Protein AF-W4LC71-F1 (afdb_monomer_lite)

pLDDT: mean 85.13, std 19.79, range [36.03, 98.69]

Foldseek 3Di:
DDDPDPPPPPPPPPPPDPPDPPPPPCVLLVVLLVLLLVLQVLLLQLLLLLQVFCPVVVVLSVVLQVLSVQLLVLSVVLLVVLLVCLVVLHACVRDPPNLVSLLSNLVSSLVSLVSSQPPRQHDPPPSNVSSPDDDHSVRSSVSNNSSSRSLSVVSVPDDPVVVVVSSVSSNVSRHDRSVVRHHDD

Secondary structure (DSSP, 8-state):
----SSSSSSSSSSSSSSS-------HHHHHHHHHHHHHHHHHHHHHHHHHHHSTT-HHHHHHHHHHHHHHHHHHHHHHHHHHHHHHHT--TTT-HHHHHHHHHHHHHHHHHHHHIIIIIITT-TTTGGGTTT---HHHHHHHHHHHHHHHHHHHHHS-HHHHHHHHHHHHTTSPPPGGGSPPP-

Organism: Entotheonella factor (NCBI:txid1429438)

Sequence (185 aa):
MSLTRYLLLFVAMITAGQVLAADRDDRPFSKAIRVLARERSQAESYVSLIHTVAKAEVSKYARGILLYADAKAEFDGLIEQMKADLTRGKSPDTSSDFQKQLQQAVDRRTAFTTYVSEQIVGDEEGRKGAVTGAATAVTLLTLLGKASLTIWKEFRQVSDTRKKAILTQLDVLKWRAFHEIPGAR

Structure (mmCIF, N/CA/C/O backbone):
data_AF-W4LC71-F1
#
_entry.id   AF-W4LC71-F1
#
loop_
_atom_site.group_PDB
_atom_site.id
_atom_site.type_symbol
_atom_site.label_atom_id
_atom_site.label_alt_id
_atom_site.label_comp_id
_atom_site.label_asym_id
_atom_site.label_entity_id
_atom_site.label_seq_id
_atom_site.pdbx_PDB_ins_code
_atom_site.Cartn_x
_atom_site.Cartn_y
_atom_site.Cartn_z
_atom_site.occupancy
_atom_site.B_iso_or_equiv
_atom_site.auth_seq_id
_atom_site.auth_comp_id
_atom_site.auth_asym_id
_atom_site.auth_atom_id
_atom_site.pdbx_PDB_model_num
ATOM 1 N N . MET A 1 1 ? -71.411 -12.028 17.461 1.00 50.97 1 MET A N 1
ATOM 2 C CA . MET A 1 1 ? -70.800 -11.211 16.387 1.00 50.97 1 MET A CA 1
ATOM 3 C C . MET A 1 1 ? -70.982 -9.744 16.731 1.00 50.97 1 MET A C 1
ATOM 5 O O . MET A 1 1 ? -72.121 -9.348 16.910 1.00 50.97 1 MET A O 1
ATOM 9 N N . SER A 1 2 ? -69.878 -9.007 16.898 1.00 42.22 2 S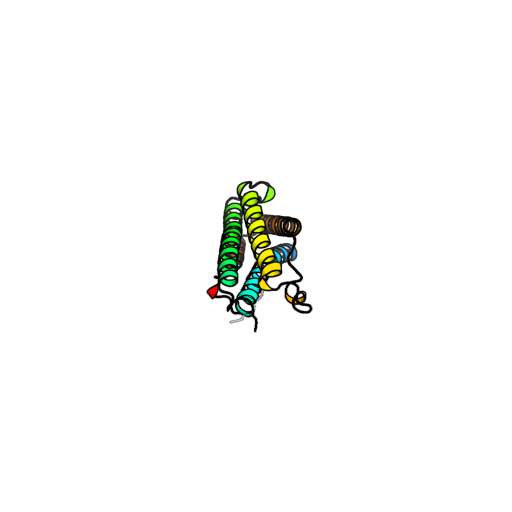ER A N 1
ATOM 10 C CA . SER A 1 2 ? -69.744 -7.531 16.862 1.00 42.22 2 SER A CA 1
ATOM 11 C C . SER A 1 2 ? -68.414 -7.173 17.561 1.00 42.22 2 SER A C 1
ATOM 13 O O . SER A 1 2 ? -68.390 -6.818 18.733 1.00 42.22 2 SER A O 1
ATOM 15 N N . LEU A 1 3 ? -67.247 -7.557 17.033 1.00 44.09 3 LEU A N 1
ATOM 16 C CA . LEU A 1 3 ? -66.447 -6.840 16.017 1.00 44.09 3 LEU A CA 1
ATOM 17 C C . LEU A 1 3 ? -65.992 -5.403 16.367 1.00 44.09 3 LEU A C 1
ATOM 19 O O . LEU A 1 3 ? -65.319 -4.776 15.561 1.00 44.09 3 LEU A O 1
ATOM 23 N N . THR A 1 4 ? -66.235 -4.908 17.587 1.00 45.62 4 THR A N 1
ATOM 24 C CA . THR A 1 4 ? -65.966 -3.493 17.944 1.00 45.62 4 THR A CA 1
ATOM 25 C C . THR A 1 4 ? -65.137 -3.292 19.217 1.00 45.62 4 THR A C 1
ATOM 27 O O . THR A 1 4 ? -65.225 -2.251 19.860 1.00 45.62 4 THR A O 1
ATOM 30 N N . ARG A 1 5 ? -64.308 -4.271 19.611 1.00 46.88 5 ARG A N 1
ATOM 31 C CA . ARG A 1 5 ? -63.420 -4.140 20.793 1.00 46.88 5 ARG A CA 1
ATOM 32 C C . ARG A 1 5 ? -61.946 -4.508 20.592 1.00 46.88 5 ARG A C 1
ATOM 34 O O . ARG A 1 5 ? -61.162 -4.318 21.511 1.00 46.88 5 ARG A O 1
ATOM 41 N N . TYR A 1 6 ? -61.537 -4.942 19.401 1.00 43.12 6 TYR A N 1
ATOM 42 C CA . TYR A 1 6 ? -60.148 -5.345 19.115 1.00 43.12 6 TYR A CA 1
ATOM 43 C C . TYR A 1 6 ? -59.358 -4.330 18.271 1.00 43.12 6 TYR A C 1
ATOM 45 O O . TYR A 1 6 ? -58.376 -4.693 17.636 1.00 43.12 6 TYR A O 1
ATOM 53 N N . LEU A 1 7 ? -59.760 -3.054 18.259 1.00 42.84 7 LEU A N 1
ATOM 54 C CA . LEU A 1 7 ? -59.097 -2.021 17.447 1.00 42.84 7 LEU A CA 1
ATOM 55 C C . LEU A 1 7 ? -58.315 -0.972 18.259 1.00 42.84 7 LEU A C 1
ATOM 57 O O . LEU A 1 7 ? -57.990 0.083 17.730 1.00 42.84 7 LEU A O 1
ATOM 61 N N . LEU A 1 8 ? -58.015 -1.236 19.536 1.00 42.91 8 LEU A N 1
ATOM 62 C CA . LEU A 1 8 ? -57.322 -0.276 20.414 1.00 42.91 8 LEU A CA 1
ATOM 63 C C . LEU A 1 8 ? -56.080 -0.830 21.133 1.00 42.91 8 LEU A C 1
ATOM 65 O O . LEU A 1 8 ? -55.535 -0.159 22.001 1.00 42.91 8 LEU A O 1
ATOM 69 N N . LEU A 1 9 ? -55.585 -2.016 20.758 1.00 41.03 9 LEU A N 1
ATOM 70 C CA . LEU A 1 9 ? -54.397 -2.621 21.389 1.00 41.03 9 LEU A CA 1
ATOM 71 C C . LEU A 1 9 ? -53.285 -3.052 20.417 1.00 41.03 9 LEU A C 1
ATOM 73 O O . LEU A 1 9 ? -52.342 -3.710 20.837 1.00 41.03 9 LEU A O 1
ATOM 77 N N . PHE A 1 10 ? -53.339 -2.644 19.145 1.00 40.88 10 PHE A N 1
ATOM 78 C CA . PHE A 1 10 ? -52.290 -2.966 18.158 1.00 40.88 10 PHE A CA 1
ATOM 79 C C . PHE A 1 10 ? -51.494 -1.761 17.634 1.00 40.88 10 PHE A C 1
ATOM 81 O O . PHE A 1 10 ? -50.683 -1.908 16.728 1.00 40.88 10 PHE A O 1
ATOM 88 N N . VAL A 1 11 ? -51.684 -0.570 18.213 1.00 44.53 11 VAL A N 1
ATOM 89 C CA . VAL A 1 11 ? -50.966 0.655 17.795 1.00 44.53 11 VAL A CA 1
ATOM 90 C C . VAL A 1 11 ? -49.810 1.016 18.746 1.00 44.53 11 VAL A C 1
ATOM 92 O O . VAL A 1 11 ? -49.006 1.888 18.446 1.00 44.53 11 VAL A O 1
ATOM 95 N N . ALA A 1 12 ? -49.639 0.302 19.864 1.00 41.03 12 ALA A N 1
ATOM 96 C CA . ALA A 1 12 ? -48.647 0.650 20.891 1.00 41.03 12 ALA A CA 1
ATOM 97 C C . ALA A 1 12 ? -47.342 -0.177 20.864 1.00 41.03 12 ALA A C 1
ATOM 99 O O . ALA A 1 12 ? -46.547 -0.076 21.793 1.00 41.03 12 ALA A O 1
ATOM 100 N N . MET A 1 13 ? -47.096 -0.995 19.832 1.00 40.97 13 MET A N 1
ATOM 101 C CA . MET A 1 13 ? -45.896 -1.849 19.765 1.00 40.97 13 MET A CA 1
ATOM 102 C C . MET A 1 13 ? -45.174 -1.793 18.407 1.00 40.97 13 MET A C 1
ATOM 104 O O . MET A 1 13 ? -44.584 -2.768 17.961 1.00 40.97 13 MET A O 1
ATOM 108 N N . ILE A 1 14 ? -45.204 -0.635 17.742 1.00 44.97 14 ILE A N 1
ATOM 109 C CA . ILE A 1 14 ? -44.332 -0.330 16.593 1.00 44.97 14 ILE A CA 1
ATOM 110 C C . ILE A 1 14 ? -43.691 1.047 16.816 1.00 44.97 14 ILE A C 1
ATOM 112 O O . ILE A 1 14 ? -43.821 1.955 16.009 1.00 44.97 14 ILE A O 1
ATOM 116 N N . THR A 1 15 ? -43.048 1.257 17.964 1.00 40.81 15 THR A N 1
ATOM 117 C CA . THR A 1 15 ? -42.347 2.528 18.249 1.00 40.81 15 THR A CA 1
ATOM 118 C C . THR A 1 15 ? -41.001 2.362 18.956 1.00 40.81 15 THR A C 1
ATOM 120 O O . THR A 1 15 ? -40.339 3.357 19.222 1.00 40.81 15 THR A O 1
ATOM 123 N N . ALA A 1 16 ? -40.528 1.136 19.205 1.00 43.69 16 ALA A N 1
ATOM 124 C CA . ALA A 1 16 ? -39.313 0.910 20.004 1.00 43.69 16 ALA A CA 1
ATOM 125 C C . ALA A 1 16 ? -38.105 0.323 19.240 1.00 43.69 16 ALA A C 1
ATOM 127 O O . ALA A 1 16 ? -37.082 0.047 19.855 1.00 43.69 16 ALA A O 1
ATOM 128 N N . GLY A 1 17 ? -38.193 0.116 17.919 1.00 36.03 17 GLY A N 1
ATOM 129 C CA . GLY A 1 17 ? -37.157 -0.606 17.159 1.00 36.03 17 GLY A CA 1
ATOM 130 C C . GLY A 1 17 ? -36.226 0.229 16.271 1.00 36.03 17 GLY A C 1
ATOM 131 O O . GLY A 1 17 ? -35.244 -0.311 15.775 1.00 36.03 17 GLY A O 1
ATOM 132 N N . GLN A 1 18 ? -36.519 1.511 16.023 1.00 42.34 18 GLN A N 1
ATOM 133 C CA . GLN A 1 18 ? -35.793 2.312 15.014 1.00 42.34 18 GLN A CA 1
ATOM 134 C C . GLN A 1 18 ? -35.006 3.502 15.567 1.00 42.34 18 GLN A C 1
ATOM 136 O O . GLN A 1 18 ? -34.513 4.333 14.808 1.00 42.34 18 GLN A O 1
ATOM 141 N N . VAL A 1 19 ? -34.834 3.588 16.882 1.00 46.31 19 VAL A N 1
ATOM 142 C CA . VAL A 1 19 ? -34.051 4.667 17.484 1.00 46.31 19 VAL A CA 1
ATOM 143 C C . VAL A 1 19 ? -32.621 4.169 17.719 1.00 46.31 19 VAL A C 1
ATOM 145 O O . VAL A 1 19 ? -32.398 3.303 18.558 1.00 46.31 19 VAL A O 1
ATOM 148 N N . LEU A 1 20 ? -31.682 4.770 16.967 1.00 43.59 20 LEU A N 1
ATOM 149 C CA . LEU A 1 20 ? -30.207 4.744 17.086 1.00 43.59 20 LEU A CA 1
ATOM 150 C C . LEU A 1 20 ? -29.411 3.808 16.155 1.00 43.59 20 LEU A C 1
ATOM 152 O O . LEU A 1 20 ? -28.437 3.186 16.571 1.00 43.59 20 LEU A O 1
ATOM 156 N N . ALA A 1 21 ? -29.678 3.850 14.849 1.00 44.22 21 ALA A N 1
ATOM 157 C CA . ALA A 1 21 ? -28.548 3.962 13.924 1.00 44.22 21 ALA A CA 1
ATOM 158 C C . ALA A 1 21 ? -28.193 5.453 13.859 1.00 44.22 21 ALA A C 1
ATOM 160 O O . ALA A 1 21 ? -28.708 6.186 13.021 1.00 44.22 21 ALA A O 1
ATOM 161 N N . ALA A 1 22 ? -27.414 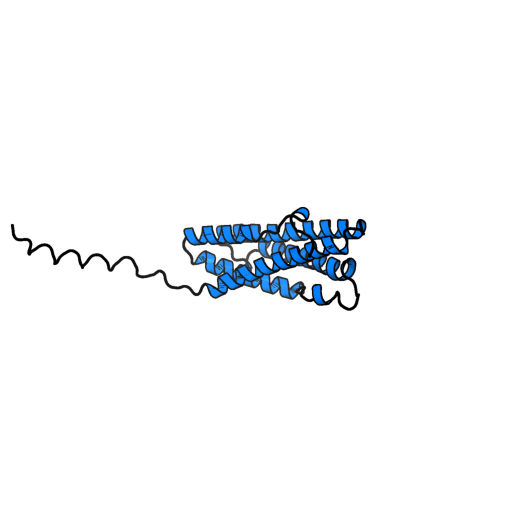5.933 14.832 1.00 43.03 22 ALA A N 1
ATOM 162 C CA . ALA A 1 22 ? -26.824 7.259 14.733 1.00 43.03 22 ALA A CA 1
ATOM 163 C C . ALA A 1 22 ? -26.058 7.315 13.407 1.00 43.03 22 ALA A C 1
ATOM 165 O O . ALA A 1 22 ? -25.176 6.483 13.179 1.00 43.03 22 ALA A O 1
ATOM 166 N N . ASP A 1 23 ? -26.444 8.253 12.547 1.00 43.75 23 ASP A N 1
ATOM 167 C CA . ASP A 1 23 ? -25.784 8.587 11.290 1.00 43.75 23 ASP A CA 1
ATOM 168 C C . ASP A 1 23 ? -24.382 9.106 11.638 1.00 43.75 23 ASP A C 1
ATOM 170 O O . ASP A 1 23 ? -24.150 10.299 11.840 1.00 43.75 23 ASP A O 1
ATOM 174 N N . ARG A 1 24 ? -23.454 8.178 11.903 1.00 57.50 24 ARG A N 1
ATOM 175 C CA . ARG A 1 24 ? -22.055 8.524 12.112 1.00 57.50 24 ARG A CA 1
ATOM 176 C C . ARG A 1 24 ? -21.563 9.111 10.808 1.00 57.50 24 ARG A C 1
ATOM 178 O O . ARG A 1 24 ? -21.775 8.545 9.740 1.00 57.50 24 ARG A O 1
ATOM 185 N N . ASP A 1 25 ? -20.894 10.251 10.916 1.00 63.53 25 ASP A N 1
ATOM 186 C CA . ASP A 1 25 ? -20.216 10.868 9.794 1.00 63.53 25 ASP A CA 1
ATOM 187 C C . ASP A 1 25 ? -19.106 9.924 9.295 1.00 63.53 25 ASP A C 1
ATOM 189 O O . ASP A 1 25 ? -17.965 9.996 9.738 1.00 63.53 25 ASP A O 1
ATOM 193 N N . ASP A 1 26 ? -19.454 9.023 8.374 1.00 70.06 26 ASP A N 1
ATOM 194 C CA . ASP A 1 26 ? -18.566 8.036 7.749 1.00 70.06 26 ASP A CA 1
ATOM 195 C C . ASP A 1 26 ? -17.546 8.702 6.796 1.00 70.06 26 ASP A C 1
ATOM 197 O O . ASP A 1 26 ? -16.665 8.034 6.235 1.00 70.06 26 ASP A O 1
ATOM 201 N N . ARG A 1 27 ? -17.620 10.030 6.583 1.00 83.50 27 ARG A N 1
ATOM 202 C CA . ARG A 1 27 ? -16.757 10.757 5.634 1.00 83.50 27 ARG A CA 1
ATOM 203 C C . ARG A 1 27 ? -15.259 10.621 5.945 1.00 83.50 27 ARG A C 1
ATOM 205 O O . ARG A 1 27 ? -14.504 10.430 4.982 1.00 83.50 27 ARG A O 1
ATOM 212 N N . PRO A 1 28 ? -14.774 10.686 7.205 1.00 91.00 28 PRO A N 1
ATOM 213 C CA . PRO A 1 28 ? -13.357 10.509 7.520 1.00 91.00 28 PRO A CA 1
ATOM 214 C C . PRO A 1 28 ? -12.866 9.094 7.210 1.00 91.00 28 PRO A C 1
ATOM 216 O O . PRO A 1 28 ? -11.815 8.944 6.584 1.00 91.00 28 PRO A O 1
ATOM 219 N N . PHE A 1 29 ? -13.638 8.066 7.576 1.00 93.38 29 PHE A N 1
ATOM 220 C CA . PHE A 1 29 ? -13.309 6.672 7.276 1.00 93.38 29 PHE A CA 1
ATOM 221 C C . PHE A 1 29 ? -13.285 6.417 5.764 1.00 93.38 29 PHE A C 1
ATOM 223 O O . PHE A 1 29 ? -12.285 5.935 5.231 1.00 93.38 29 PHE A O 1
ATOM 230 N N . SER A 1 30 ? -14.328 6.840 5.043 1.00 93.94 30 SER A N 1
ATOM 231 C CA . SER A 1 30 ? -14.385 6.748 3.579 1.00 93.94 30 SER A CA 1
ATOM 232 C C . SER A 1 30 ? -13.191 7.448 2.918 1.00 93.94 30 SER A C 1
ATOM 234 O O . SER A 1 30 ? -12.579 6.920 1.988 1.00 93.94 30 SER A O 1
ATOM 236 N N . LYS A 1 31 ? -12.793 8.622 3.425 1.00 95.38 31 LYS A N 1
ATOM 237 C CA . LYS A 1 31 ? -11.601 9.333 2.947 1.00 95.38 31 LYS A CA 1
ATOM 238 C C . LYS A 1 31 ? -10.318 8.538 3.200 1.00 95.38 31 LYS A C 1
ATOM 240 O O . LYS A 1 31 ? -9.477 8.509 2.308 1.00 95.38 31 LYS A O 1
ATOM 245 N N . ALA A 1 32 ? -10.175 7.897 4.357 1.00 96.75 32 ALA A N 1
ATOM 246 C CA . ALA A 1 32 ? -9.016 7.064 4.672 1.00 96.75 32 ALA A CA 1
ATOM 247 C C . ALA A 1 32 ? -8.914 5.837 3.750 1.00 96.75 32 ALA A C 1
ATOM 249 O O . ALA A 1 32 ? -7.853 5.589 3.181 1.00 96.75 32 ALA A O 1
ATOM 250 N N . ILE A 1 33 ? -10.027 5.139 3.504 1.00 97.19 33 ILE A N 1
ATOM 251 C CA . ILE A 1 33 ? -10.080 4.030 2.537 1.00 97.19 33 ILE A CA 1
ATOM 252 C C . ILE A 1 33 ? -9.715 4.506 1.124 1.00 97.19 33 ILE A C 1
ATOM 254 O O . ILE A 1 33 ? -8.938 3.851 0.430 1.00 97.19 33 ILE A O 1
ATOM 258 N N . ARG A 1 34 ? -10.196 5.686 0.706 1.00 95.94 34 ARG A N 1
ATOM 259 C CA . ARG A 1 34 ? -9.832 6.273 -0.595 1.00 95.94 34 ARG A CA 1
ATOM 260 C C . ARG A 1 34 ? -8.339 6.564 -0.743 1.00 95.94 34 ARG A C 1
ATOM 262 O O . ARG A 1 34 ? -7.854 6.516 -1.868 1.00 95.94 34 ARG A O 1
ATOM 269 N N . VAL A 1 35 ? -7.612 6.859 0.339 1.00 95.94 35 VAL A N 1
ATOM 270 C CA . VAL A 1 35 ? -6.148 7.038 0.275 1.00 95.94 35 VAL A CA 1
ATOM 271 C C . VAL A 1 35 ? -5.482 5.731 -0.152 1.00 95.94 35 VAL A C 1
ATOM 273 O O . VAL A 1 35 ? -4.760 5.718 -1.142 1.00 95.94 35 VAL A O 1
ATOM 276 N N . LEU A 1 36 ? -5.790 4.621 0.524 1.00 97.00 36 LEU A N 1
ATOM 277 C CA . LEU A 1 36 ? -5.253 3.298 0.182 1.00 97.00 36 LEU A CA 1
ATOM 278 C C . LEU A 1 36 ? -5.676 2.853 -1.228 1.00 97.00 36 LEU A C 1
ATOM 280 O O . LEU A 1 36 ? -4.850 2.385 -2.010 1.00 97.00 36 LEU A O 1
ATOM 284 N N . ALA A 1 37 ? -6.948 3.062 -1.584 1.00 97.12 37 ALA A N 1
ATOM 285 C CA . ALA A 1 37 ? -7.462 2.734 -2.913 1.00 97.12 37 ALA A CA 1
ATOM 286 C C . ALA A 1 37 ? -6.750 3.519 -4.023 1.00 97.12 37 ALA A C 1
ATOM 288 O O . ALA A 1 37 ? -6.435 2.956 -5.072 1.00 97.12 37 ALA A O 1
ATOM 289 N N . ARG A 1 38 ? -6.471 4.807 -3.785 1.00 94.50 38 ARG A N 1
ATOM 290 C CA . ARG A 1 38 ? -5.720 5.650 -4.717 1.00 94.50 38 ARG A CA 1
ATOM 291 C C . ARG A 1 38 ? -4.298 5.138 -4.904 1.00 94.50 38 ARG A C 1
ATOM 293 O O . ARG A 1 38 ? -3.856 5.087 -6.045 1.00 94.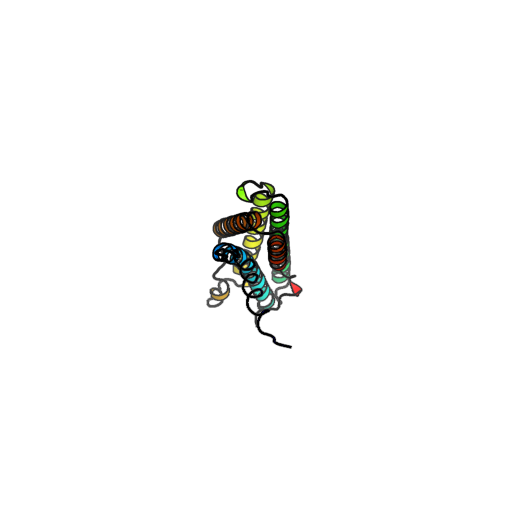50 38 ARG A O 1
ATOM 300 N N . GLU A 1 39 ? -3.606 4.745 -3.836 1.00 93.88 39 GLU A N 1
ATOM 301 C CA . GLU A 1 39 ? -2.238 4.220 -3.953 1.00 93.88 39 GLU A CA 1
ATOM 302 C C . GLU A 1 39 ? -2.182 2.931 -4.769 1.00 93.88 39 GLU A C 1
ATOM 304 O O . GLU A 1 39 ? -1.352 2.828 -5.673 1.00 93.88 39 GLU A O 1
ATOM 309 N N . ARG A 1 40 ? -3.119 2.000 -4.542 1.00 96.44 40 ARG A N 1
ATOM 310 C CA . ARG A 1 40 ? -3.259 0.822 -5.405 1.00 96.44 40 ARG A CA 1
ATOM 311 C C . ARG A 1 40 ? -3.472 1.226 -6.862 1.00 96.44 40 ARG A C 1
ATOM 313 O O . ARG A 1 40 ? -2.712 0.807 -7.728 1.00 96.44 40 ARG A O 1
ATOM 320 N N . SER A 1 41 ? -4.484 2.051 -7.146 1.00 94.75 41 SER A N 1
ATOM 321 C CA . SER A 1 41 ? -4.794 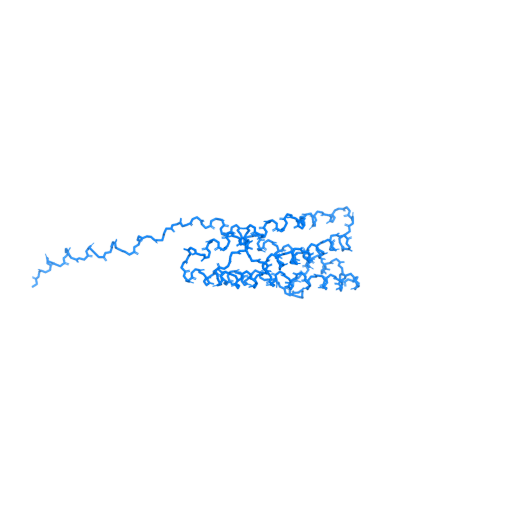2.448 -8.526 1.00 94.75 41 SER A CA 1
ATOM 322 C C . SER A 1 41 ? -3.631 3.164 -9.207 1.00 94.75 41 SER A C 1
ATOM 324 O O . SER A 1 41 ? -3.395 2.942 -10.393 1.00 94.75 41 SER A O 1
ATOM 326 N N . GLN A 1 42 ? -2.885 3.999 -8.482 1.00 92.12 42 GLN A N 1
ATOM 327 C CA . GLN A 1 42 ? -1.696 4.645 -9.024 1.00 92.12 42 GLN A CA 1
ATOM 328 C C . GLN A 1 42 ? -0.628 3.610 -9.376 1.00 92.12 42 GLN A C 1
ATOM 330 O O . GLN A 1 42 ? -0.191 3.586 -10.522 1.00 92.12 42 GLN A O 1
ATOM 335 N N . ALA A 1 43 ? -0.251 2.728 -8.446 1.00 93.75 43 ALA A N 1
ATOM 336 C CA . ALA A 1 43 ? 0.755 1.697 -8.700 1.00 93.75 43 A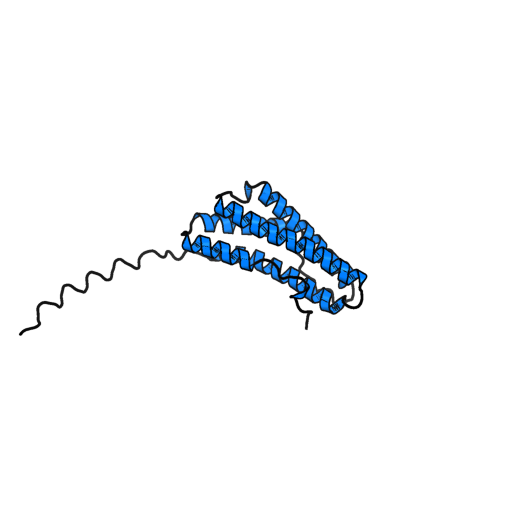LA A CA 1
ATOM 337 C C . ALA A 1 43 ? 0.378 0.786 -9.882 1.00 93.75 43 ALA A C 1
ATOM 339 O O . ALA A 1 43 ? 1.210 0.508 -10.744 1.00 93.75 43 ALA A O 1
ATOM 340 N N . GLU A 1 44 ? -0.888 0.381 -9.977 1.00 95.69 44 GLU A N 1
ATOM 341 C CA . GLU A 1 44 ? -1.382 -0.428 -11.096 1.00 95.69 44 GLU A CA 1
ATOM 342 C C . GLU A 1 44 ? -1.375 0.348 -12.424 1.00 95.69 44 GLU A C 1
ATOM 344 O O . GLU A 1 44 ? -1.078 -0.224 -13.471 1.00 95.69 44 GLU A O 1
ATOM 349 N N . SER A 1 45 ? -1.596 1.666 -12.403 1.00 92.81 45 SER A N 1
ATOM 350 C CA . SER A 1 45 ? -1.466 2.507 -13.603 1.00 92.81 45 SER A CA 1
ATOM 351 C C . SER A 1 45 ? -0.017 2.570 -14.104 1.00 92.81 45 SER A C 1
ATOM 353 O O . SER A 1 45 ? 0.221 2.507 -15.308 1.00 92.81 45 SER A O 1
ATOM 355 N N . TYR A 1 46 ? 0.970 2.611 -13.202 1.00 92.81 46 TYR A N 1
ATOM 356 C CA . TYR A 1 46 ? 2.388 2.515 -13.575 1.00 92.81 46 TYR A CA 1
ATOM 357 C C . TYR A 1 46 ? 2.734 1.163 -14.218 1.00 92.81 46 TYR A C 1
ATOM 359 O O . TYR A 1 46 ? 3.496 1.121 -15.183 1.00 92.81 46 TYR A O 1
ATOM 367 N N . VAL A 1 47 ? 2.147 0.061 -13.740 1.00 95.81 47 VAL A N 1
ATOM 368 C CA . VAL A 1 47 ? 2.281 -1.251 -14.400 1.00 95.81 47 VAL A CA 1
ATOM 369 C C . VAL A 1 47 ? 1.664 -1.230 -15.795 1.00 95.81 47 VAL A C 1
ATOM 371 O O . VAL A 1 47 ? 2.276 -1.710 -16.747 1.00 95.81 47 VAL A O 1
ATOM 374 N N . SER A 1 48 ? 0.487 -0.622 -15.935 1.00 94.06 48 SER A N 1
ATOM 375 C CA . SER A 1 48 ? -0.168 -0.433 -17.230 1.00 94.06 48 SER A CA 1
ATOM 376 C C . SER A 1 48 ? 0.740 0.296 -18.232 1.00 94.06 48 SER A C 1
ATOM 378 O O . SER A 1 48 ? 0.869 -0.132 -19.377 1.00 94.06 48 SER A O 1
ATOM 380 N N . LEU A 1 49 ? 1.458 1.332 -17.783 1.00 90.50 49 LEU A N 1
ATOM 381 C CA . LEU A 1 49 ? 2.455 2.042 -18.591 1.00 90.50 49 LEU A CA 1
ATOM 382 C C . LEU A 1 49 ? 3.655 1.164 -18.966 1.00 90.50 49 LEU A C 1
ATOM 384 O O . LEU A 1 49 ? 4.093 1.202 -20.115 1.00 90.50 49 LEU A O 1
ATOM 388 N N . ILE A 1 50 ? 4.177 0.353 -18.039 1.00 93.31 50 ILE A N 1
ATOM 389 C CA . ILE A 1 50 ? 5.268 -0.591 -18.336 1.00 93.31 50 ILE A CA 1
ATOM 390 C C . ILE A 1 50 ? 4.852 -1.557 -19.454 1.00 93.31 50 ILE A C 1
ATOM 392 O O . ILE A 1 50 ? 5.614 -1.760 -20.400 1.00 93.31 50 ILE A O 1
ATOM 396 N N . HIS A 1 51 ? 3.641 -2.117 -19.372 1.00 93.56 51 HIS A N 1
ATOM 397 C CA . HIS A 1 51 ? 3.090 -3.012 -20.397 1.00 93.56 51 HIS A CA 1
ATOM 398 C C . HIS A 1 51 ? 2.975 -2.354 -21.771 1.00 93.56 51 HIS A C 1
ATOM 400 O O . HIS A 1 51 ? 3.187 -3.026 -22.780 1.00 93.56 51 HIS A O 1
ATOM 406 N N . THR A 1 52 ? 2.653 -1.063 -21.815 1.00 89.75 52 THR A N 1
ATOM 407 C CA . THR A 1 52 ? 2.500 -0.318 -23.071 1.00 89.75 52 THR A CA 1
ATOM 408 C C . THR A 1 52 ? 3.841 0.098 -23.666 1.00 89.75 52 THR A C 1
ATOM 410 O O . THR A 1 52 ? 4.047 -0.045 -24.866 1.00 89.75 52 THR A O 1
ATOM 413 N N . VAL A 1 53 ? 4.755 0.617 -22.844 1.00 88.62 53 VAL A N 1
ATOM 414 C CA . VAL A 1 53 ? 5.935 1.348 -23.334 1.00 88.62 53 VAL A CA 1
ATOM 415 C C . VAL A 1 53 ? 7.200 0.495 -23.328 1.00 88.62 53 VAL A C 1
ATOM 417 O O . VAL A 1 53 ? 8.035 0.626 -24.216 1.00 88.62 53 VAL A O 1
ATOM 420 N N . ALA A 1 54 ? 7.363 -0.397 -22.351 1.00 89.06 54 ALA A N 1
ATOM 421 C CA . ALA A 1 54 ? 8.638 -1.077 -22.123 1.00 89.06 54 ALA A CA 1
ATOM 422 C C . ALA A 1 54 ? 8.667 -2.535 -22.581 1.00 89.06 54 ALA A C 1
ATOM 424 O O . ALA A 1 54 ? 9.695 -3.184 -22.435 1.00 89.06 54 ALA A O 1
ATOM 425 N N . LYS A 1 55 ? 7.577 -3.077 -23.132 1.00 88.38 55 LYS A N 1
ATOM 426 C CA . LYS A 1 55 ? 7.461 -4.518 -23.417 1.00 88.38 55 LYS A CA 1
ATOM 427 C C . LYS A 1 55 ? 8.545 -5.065 -24.358 1.00 88.38 55 LYS A C 1
ATOM 429 O O . LYS A 1 55 ? 8.942 -6.216 -24.207 1.00 88.38 55 LYS A O 1
ATOM 434 N N . ALA A 1 56 ? 9.020 -4.257 -25.307 1.00 90.00 56 ALA A N 1
ATOM 435 C CA . ALA A 1 56 ? 10.118 -4.627 -26.208 1.00 90.00 56 ALA A CA 1
ATOM 436 C C . ALA A 1 56 ? 11.510 -4.494 -25.552 1.00 90.00 56 ALA A C 1
ATOM 438 O O . ALA A 1 56 ? 12.455 -5.175 -25.943 1.00 90.00 56 ALA A O 1
ATOM 439 N N . GLU A 1 57 ? 11.628 -3.660 -24.519 1.00 92.94 57 GLU A N 1
ATOM 440 C CA . GLU A 1 57 ? 12.857 -3.378 -23.776 1.00 92.94 57 GLU A CA 1
ATOM 441 C C . GLU A 1 57 ? 12.996 -4.362 -22.604 1.00 92.94 57 GLU A C 1
ATOM 443 O O . GLU A 1 57 ? 12.729 -4.024 -21.448 1.00 92.94 57 GLU A O 1
ATOM 448 N N . VAL A 1 58 ? 13.405 -5.601 -22.900 1.00 93.62 58 VAL A N 1
ATOM 449 C CA . VAL A 1 58 ? 13.384 -6.739 -21.954 1.00 93.62 58 VAL A CA 1
ATOM 450 C C . VAL A 1 58 ? 13.982 -6.397 -20.585 1.00 93.62 58 VAL A C 1
ATOM 452 O O . VAL A 1 58 ? 13.358 -6.672 -19.560 1.00 93.62 58 VAL A O 1
ATOM 455 N N . SER A 1 59 ? 15.153 -5.755 -20.544 1.00 95.12 59 SER A N 1
ATOM 456 C CA . SER A 1 59 ? 15.817 -5.382 -19.287 1.00 95.12 59 SER A CA 1
ATOM 457 C C . SER A 1 59 ? 15.003 -4.378 -18.470 1.00 95.12 59 SER A C 1
ATOM 459 O O . SER A 1 59 ? 14.906 -4.506 -17.247 1.00 95.12 59 SER A O 1
ATOM 461 N N . LYS A 1 60 ? 14.383 -3.393 -19.133 1.00 94.56 60 LYS A N 1
ATOM 462 C CA . LYS A 1 60 ? 13.554 -2.391 -18.460 1.00 94.56 60 LYS A CA 1
ATOM 463 C C . LYS A 1 60 ? 12.247 -2.997 -17.952 1.00 94.56 60 LYS A C 1
ATOM 465 O O . LYS A 1 60 ? 11.845 -2.778 -16.811 1.00 94.56 60 LYS A O 1
ATOM 470 N N . TYR A 1 61 ? 11.619 -3.823 -18.779 1.00 95.69 61 TYR A N 1
ATOM 471 C CA . TYR A 1 61 ? 10.396 -4.532 -18.435 1.00 95.69 61 TYR A CA 1
ATOM 472 C C . TYR A 1 61 ? 10.596 -5.476 -17.242 1.00 95.69 61 TYR A C 1
ATOM 474 O O . TYR A 1 61 ? 9.864 -5.392 -16.256 1.00 95.69 61 TYR A O 1
ATOM 482 N N . ALA A 1 62 ? 11.640 -6.311 -17.279 1.00 97.06 62 ALA A N 1
ATOM 483 C CA . ALA A 1 62 ? 11.984 -7.220 -16.188 1.00 97.06 62 ALA A CA 1
ATOM 484 C C . ALA A 1 62 ? 12.291 -6.467 -14.886 1.00 97.06 62 ALA A C 1
ATOM 486 O O . ALA A 1 62 ? 11.818 -6.854 -13.816 1.00 97.06 62 ALA A O 1
ATOM 487 N N . ARG A 1 63 ? 13.027 -5.349 -14.959 1.00 97.62 63 ARG A N 1
ATOM 488 C CA . ARG A 1 63 ? 13.291 -4.521 -13.777 1.00 97.62 63 ARG A CA 1
ATOM 489 C C . ARG A 1 63 ? 12.014 -3.889 -13.217 1.00 97.62 63 ARG A C 1
ATOM 491 O O . ARG A 1 63 ? 11.848 -3.871 -11.998 1.00 97.62 63 ARG A O 1
ATOM 498 N N . GLY A 1 64 ? 11.112 -3.427 -14.082 1.00 96.94 64 GLY A N 1
ATOM 499 C CA . GLY A 1 64 ? 9.795 -2.921 -13.695 1.00 96.94 64 GLY A CA 1
ATOM 500 C C . GLY A 1 64 ? 8.944 -3.971 -12.974 1.00 96.94 64 GLY A C 1
ATOM 501 O O . GLY A 1 64 ? 8.351 -3.657 -11.945 1.00 96.94 64 GLY A O 1
ATOM 502 N N . ILE A 1 65 ? 8.949 -5.223 -13.454 1.00 97.81 65 ILE A N 1
ATOM 503 C CA . ILE A 1 65 ? 8.272 -6.355 -12.796 1.00 97.81 65 ILE A CA 1
ATOM 504 C C . ILE A 1 65 ? 8.794 -6.547 -11.371 1.00 97.81 65 ILE A C 1
ATOM 506 O O . ILE A 1 65 ? 7.997 -6.631 -10.439 1.00 97.81 65 ILE A O 1
ATOM 510 N N . LEU A 1 66 ? 10.118 -6.605 -11.197 1.00 98.38 66 LEU A N 1
ATOM 511 C CA . LEU A 1 66 ? 10.735 -6.841 -9.888 1.00 98.38 66 LEU A CA 1
ATOM 512 C C . LEU A 1 66 ? 10.410 -5.719 -8.897 1.00 98.38 66 LEU A C 1
ATOM 514 O O . LEU A 1 66 ? 9.969 -5.988 -7.786 1.00 98.38 66 LEU A O 1
ATOM 518 N N . LEU A 1 67 ? 10.556 -4.459 -9.318 1.00 98.50 67 LEU A N 1
ATOM 519 C CA . LEU A 1 67 ? 10.254 -3.312 -8.458 1.00 98.50 67 LEU A CA 1
ATOM 520 C C . LEU A 1 67 ? 8.769 -3.235 -8.089 1.00 98.50 67 LEU A C 1
ATOM 522 O O . LEU A 1 67 ? 8.438 -2.880 -6.959 1.00 98.50 67 LEU A O 1
ATOM 526 N N . TYR A 1 68 ? 7.875 -3.586 -9.017 1.00 98.44 68 TYR A N 1
ATOM 527 C CA . TYR A 1 68 ? 6.453 -3.683 -8.710 1.00 98.44 68 TYR A CA 1
ATOM 528 C C . TYR A 1 68 ? 6.161 -4.807 -7.714 1.00 98.44 68 TYR A C 1
ATOM 530 O O . TYR A 1 68 ? 5.392 -4.598 -6.780 1.00 98.44 68 TYR A O 1
ATOM 538 N N . ALA A 1 69 ? 6.764 -5.984 -7.897 1.00 98.56 69 ALA A N 1
ATOM 539 C CA . ALA A 1 69 ? 6.580 -7.118 -6.997 1.00 98.56 69 ALA A CA 1
ATOM 540 C C . ALA A 1 69 ? 7.032 -6.782 -5.567 1.00 98.56 69 ALA A C 1
ATOM 542 O O . ALA A 1 69 ? 6.285 -7.048 -4.625 1.00 98.56 69 ALA A O 1
ATOM 543 N N . ASP A 1 70 ? 8.184 -6.123 -5.416 1.00 98.50 70 ASP A N 1
ATOM 544 C CA . ASP A 1 70 ? 8.678 -5.639 -4.123 1.00 98.50 70 ASP A CA 1
ATOM 545 C C . ASP A 1 70 ? 7.707 -4.624 -3.498 1.00 98.50 70 ASP A C 1
ATOM 547 O O . ASP A 1 70 ? 7.317 -4.754 -2.339 1.00 98.50 70 ASP A O 1
ATOM 551 N N . ALA A 1 71 ? 7.270 -3.622 -4.270 1.00 98.44 71 ALA A N 1
ATOM 552 C CA . ALA A 1 71 ? 6.331 -2.608 -3.789 1.00 98.44 71 ALA A CA 1
ATOM 553 C C . ALA A 1 71 ? 4.984 -3.211 -3.370 1.00 98.44 71 ALA A C 1
ATOM 555 O O . ALA A 1 71 ? 4.463 -2.872 -2.308 1.00 98.44 71 ALA A O 1
ATOM 556 N N . LYS A 1 72 ? 4.453 -4.136 -4.174 1.00 98.56 72 LYS A N 1
ATOM 557 C CA . LYS A 1 72 ? 3.234 -4.891 -3.883 1.00 98.56 72 LYS A CA 1
ATOM 558 C C . LYS A 1 72 ? 3.364 -5.672 -2.582 1.00 98.56 72 LYS A C 1
ATOM 560 O O . LYS A 1 72 ? 2.463 -5.601 -1.752 1.00 98.56 72 LYS A O 1
ATOM 565 N N . ALA A 1 73 ? 4.455 -6.417 -2.413 1.00 98.69 73 ALA A N 1
ATOM 566 C CA . ALA A 1 73 ? 4.665 -7.241 -1.230 1.00 98.69 73 ALA A CA 1
ATOM 567 C C . ALA A 1 73 ? 4.650 -6.392 0.049 1.00 98.69 73 ALA A C 1
ATOM 569 O O . ALA A 1 73 ? 3.951 -6.735 1.001 1.00 98.69 73 ALA A O 1
ATOM 570 N N . GLU A 1 74 ? 5.340 -5.249 0.049 1.00 98.56 74 GLU A N 1
ATOM 571 C CA . GLU A 1 74 ? 5.374 -4.372 1.222 1.00 98.56 74 GLU A CA 1
ATOM 572 C C . GLU A 1 74 ? 4.038 -3.657 1.481 1.00 98.56 74 GLU A C 1
ATOM 574 O O . GLU A 1 74 ? 3.655 -3.479 2.639 1.00 98.56 74 GLU A O 1
ATOM 579 N N . PHE A 1 75 ? 3.298 -3.261 0.437 1.00 98.19 75 PHE A N 1
ATOM 580 C CA . PHE A 1 75 ? 1.977 -2.637 0.597 1.00 98.19 75 PHE A CA 1
ATOM 581 C C . PHE A 1 75 ? 0.912 -3.626 1.077 1.00 98.19 75 PHE A C 1
ATOM 583 O O . PHE A 1 75 ? 0.123 -3.300 1.966 1.00 98.19 75 PHE A O 1
ATOM 590 N N . ASP A 1 76 ? 0.898 -4.842 0.536 1.00 98.62 76 ASP A N 1
ATOM 591 C CA . ASP A 1 76 ? 0.004 -5.894 1.015 1.00 98.62 76 ASP A CA 1
ATOM 592 C C . ASP A 1 76 ? 0.378 -6.308 2.449 1.00 98.62 76 ASP A C 1
ATOM 594 O O . ASP A 1 76 ? -0.505 -6.514 3.284 1.00 98.62 76 ASP A O 1
ATOM 598 N N . GLY A 1 77 ? 1.679 -6.347 2.766 1.00 98.44 77 GLY A N 1
ATOM 599 C CA . GLY A 1 77 ? 2.191 -6.543 4.122 1.00 98.44 77 GLY A CA 1
ATOM 600 C C . GLY A 1 77 ? 1.753 -5.440 5.091 1.00 98.44 77 GLY A C 1
ATOM 601 O O . GLY A 1 77 ? 1.339 -5.735 6.210 1.00 98.44 77 GLY A O 1
ATOM 602 N N . LEU A 1 78 ? 1.747 -4.175 4.655 1.00 98.62 78 LEU A N 1
ATOM 603 C CA . LEU 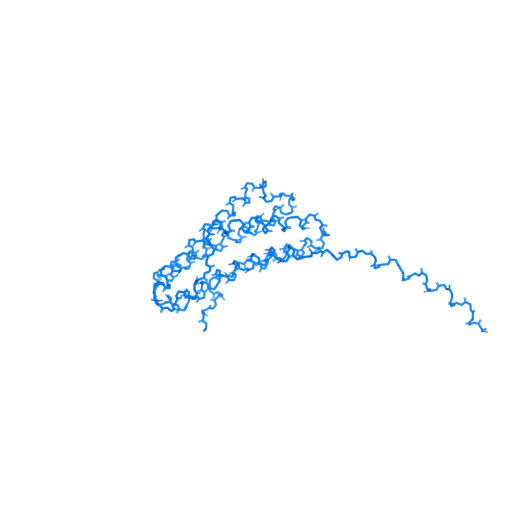A 1 78 ? 1.214 -3.049 5.431 1.00 98.62 78 LEU A CA 1
ATOM 604 C C . LEU A 1 78 ? -0.277 -3.220 5.741 1.00 98.62 78 LEU A C 1
ATOM 606 O O . LEU A 1 78 ? -0.704 -2.959 6.868 1.00 98.62 78 LEU A O 1
ATOM 610 N N . ILE A 1 79 ? -1.067 -3.674 4.765 1.00 98.50 79 ILE A N 1
ATOM 611 C CA . ILE A 1 79 ? -2.493 -3.962 4.962 1.00 98.50 79 ILE A CA 1
ATOM 612 C C . ILE A 1 79 ? -2.677 -5.085 5.993 1.00 98.50 79 ILE A C 1
ATOM 614 O O . ILE A 1 79 ? -3.508 -4.954 6.894 1.00 98.50 79 ILE A O 1
ATOM 618 N N . GLU A 1 80 ? -1.890 -6.161 5.918 1.00 98.56 80 GLU A N 1
ATOM 619 C CA . GLU A 1 80 ? -1.957 -7.251 6.901 1.00 98.56 80 GLU A CA 1
ATOM 620 C C . GLU A 1 80 ? -1.528 -6.814 8.302 1.00 98.56 80 GLU A C 1
ATOM 622 O O . GLU A 1 80 ? -2.222 -7.112 9.279 1.00 98.56 80 GLU A O 1
ATOM 627 N N . GLN A 1 81 ? -0.448 -6.041 8.416 1.00 98.38 81 GLN A N 1
ATOM 628 C CA . GLN A 1 81 ? -0.012 -5.486 9.694 1.00 98.38 81 GLN A CA 1
ATOM 629 C C . GLN A 1 81 ? -1.089 -4.573 10.296 1.00 98.38 81 GLN A C 1
ATOM 631 O O . GLN A 1 81 ? -1.380 -4.663 11.490 1.00 98.38 81 GLN A O 1
ATOM 636 N N . MET A 1 82 ? -1.748 -3.748 9.473 1.00 98.25 82 MET A N 1
ATOM 637 C CA . MET A 1 82 ? -2.877 -2.926 9.910 1.00 98.25 82 MET A CA 1
ATOM 638 C C . MET A 1 82 ? -4.019 -3.794 10.444 1.00 98.25 82 MET A C 1
ATOM 640 O O . MET A 1 82 ? -4.501 -3.551 11.546 1.00 98.25 82 MET A O 1
ATOM 644 N N . LYS A 1 83 ? -4.441 -4.833 9.714 1.00 98.50 83 LYS A N 1
ATOM 645 C CA . LYS A 1 83 ? -5.507 -5.751 10.157 1.00 98.50 83 LYS A CA 1
ATOM 646 C C . LYS A 1 83 ? -5.160 -6.444 11.478 1.00 98.50 83 LYS A C 1
ATOM 648 O O . LYS A 1 83 ? -6.024 -6.565 12.355 1.00 98.50 83 LYS A O 1
ATOM 653 N N . ALA A 1 84 ? -3.909 -6.874 11.638 1.00 98.06 84 ALA A N 1
ATOM 654 C CA . ALA A 1 84 ? -3.423 -7.482 12.871 1.00 98.06 84 ALA A CA 1
ATOM 655 C C . ALA A 1 84 ? -3.500 -6.498 14.051 1.00 98.06 84 ALA A C 1
ATOM 657 O O . ALA A 1 84 ? -4.038 -6.844 15.106 1.00 98.06 84 ALA A O 1
ATOM 658 N N . ASP A 1 85 ? -3.037 -5.261 13.864 1.00 97.50 85 ASP A N 1
ATOM 659 C CA . ASP A 1 85 ? -3.056 -4.229 14.904 1.00 97.50 85 ASP A CA 1
ATOM 660 C C . ASP A 1 85 ? -4.481 -3.782 15.257 1.00 97.50 85 ASP A C 1
ATOM 662 O O . ASP A 1 85 ? -4.807 -3.669 16.442 1.00 97.50 85 ASP A O 1
ATOM 666 N N . LEU A 1 86 ? -5.374 -3.649 14.268 1.00 98.00 86 LEU A N 1
ATOM 667 C CA . LEU A 1 86 ? -6.804 -3.400 14.490 1.00 98.00 86 LEU A CA 1
ATOM 668 C C . LEU A 1 86 ? -7.425 -4.477 15.387 1.00 98.00 86 LEU A C 1
ATOM 670 O O . LEU A 1 86 ? -8.091 -4.159 16.374 1.00 98.00 86 LEU A O 1
ATOM 674 N N . THR A 1 87 ? -7.159 -5.749 15.081 1.00 97.19 87 THR A N 1
ATOM 675 C CA . THR A 1 87 ? -7.695 -6.898 15.829 1.00 97.19 87 THR A CA 1
ATOM 676 C C . THR A 1 87 ? -7.148 -6.955 17.257 1.00 97.19 87 THR A C 1
ATOM 678 O O . THR A 1 87 ? -7.886 -7.263 18.190 1.00 97.19 87 THR A O 1
ATOM 681 N N . ARG A 1 88 ? -5.874 -6.598 17.451 1.00 96.75 88 ARG A N 1
ATOM 682 C CA . ARG A 1 88 ? -5.223 -6.519 18.771 1.00 96.75 88 ARG A CA 1
ATOM 683 C C . ARG A 1 88 ? -5.558 -5.236 19.538 1.00 96.75 88 ARG A C 1
ATOM 685 O O . ARG A 1 88 ? -5.156 -5.091 20.687 1.00 96.75 88 ARG A O 1
ATOM 692 N N . GLY A 1 89 ? -6.264 -4.292 18.915 1.00 95.81 89 GLY A N 1
ATOM 693 C CA . GLY A 1 89 ? -6.549 -2.978 19.489 1.00 95.81 89 GLY A CA 1
ATOM 694 C C . GLY A 1 89 ? -5.324 -2.067 19.613 1.00 95.81 89 GLY A C 1
ATOM 695 O O . GLY A 1 89 ? -5.401 -1.061 20.315 1.00 95.81 89 GLY A O 1
ATOM 696 N N . LYS A 1 90 ? -4.217 -2.380 18.932 1.00 96.50 90 LYS A N 1
ATOM 697 C CA . LYS A 1 90 ? -2.979 -1.594 18.949 1.00 96.50 90 LYS A CA 1
ATOM 698 C C . LYS A 1 90 ? -3.116 -0.404 17.999 1.00 96.50 90 LYS A C 1
ATOM 700 O O . LYS A 1 90 ? -3.562 -0.566 16.866 1.00 96.50 90 LYS A O 1
ATOM 705 N N . SER A 1 91 ? -2.778 0.794 18.468 1.00 95.94 91 SER A N 1
ATOM 706 C CA . SER A 1 91 ? -2.878 2.000 17.644 1.00 95.94 91 SER A CA 1
ATOM 707 C C . SER A 1 91 ? -1.679 2.109 16.687 1.00 95.94 91 SER A C 1
ATOM 709 O O . SER A 1 91 ? -0.554 1.811 17.097 1.00 95.94 91 SER A O 1
ATOM 711 N N . PRO A 1 92 ? -1.873 2.547 15.426 1.00 93.88 92 PRO A N 1
ATOM 712 C CA . PRO A 1 92 ? -0.785 2.681 14.455 1.00 93.88 92 PRO A CA 1
ATOM 713 C C . PRO A 1 92 ? 0.375 3.576 14.913 1.00 93.88 92 PRO A C 1
ATOM 715 O O . PRO A 1 92 ? 1.525 3.309 14.582 1.00 93.88 92 PRO A O 1
ATOM 718 N N . ASP A 1 93 ? 0.101 4.624 15.692 1.00 92.75 93 ASP A N 1
ATOM 719 C CA . ASP A 1 93 ? 1.101 5.571 16.222 1.00 92.75 93 ASP A CA 1
ATOM 720 C C . ASP A 1 93 ? 2.035 4.967 17.283 1.00 92.75 93 ASP A C 1
ATOM 722 O O . ASP A 1 93 ? 3.166 5.416 17.443 1.00 92.75 93 ASP A O 1
ATOM 726 N N . THR A 1 94 ? 1.581 3.928 17.978 1.00 94.06 94 THR A N 1
ATOM 727 C CA . THR A 1 94 ? 2.321 3.239 19.047 1.00 94.06 94 THR A CA 1
ATOM 728 C C . THR A 1 94 ? 2.856 1.882 18.599 1.00 94.06 94 THR A C 1
ATOM 730 O O . THR A 1 94 ? 3.559 1.200 19.347 1.00 94.06 94 THR A O 1
ATOM 733 N N . SER A 1 95 ? 2.544 1.460 17.372 1.00 96.88 95 SER A N 1
ATOM 734 C CA . SER A 1 95 ? 3.000 0.191 16.824 1.00 96.88 95 SER A CA 1
ATOM 735 C C . SER A 1 95 ? 4.298 0.358 16.043 1.00 96.88 95 SER A C 1
ATOM 737 O O . SER A 1 95 ? 4.292 0.763 14.886 1.00 96.88 95 SER A O 1
ATOM 739 N N . SER A 1 96 ? 5.422 -0.007 16.668 1.00 96.69 96 SER A N 1
ATOM 740 C CA . SER A 1 96 ? 6.742 -0.052 16.017 1.00 96.69 96 SER A CA 1
ATOM 741 C C . SER A 1 96 ? 6.735 -0.881 14.731 1.00 96.69 96 SER A C 1
ATOM 743 O O . SER A 1 96 ? 7.308 -0.466 13.727 1.00 96.69 96 SER A O 1
ATOM 745 N N . ASP A 1 97 ? 6.049 -2.026 14.753 1.00 96.50 97 ASP A N 1
ATOM 746 C CA . ASP A 1 97 ? 5.951 -2.937 13.611 1.00 96.50 97 ASP A CA 1
ATOM 747 C C . ASP A 1 97 ? 5.195 -2.279 12.456 1.00 96.50 97 ASP A C 1
ATOM 749 O O . ASP A 1 97 ? 5.656 -2.305 11.318 1.00 96.50 97 ASP A O 1
ATOM 753 N N . PHE A 1 98 ? 4.079 -1.606 12.760 1.00 97.88 98 PHE A N 1
ATOM 754 C CA . PHE A 1 98 ? 3.336 -0.835 11.771 1.00 97.88 98 PHE A CA 1
ATOM 755 C C . PHE A 1 98 ? 4.175 0.300 11.185 1.00 97.88 98 PHE A C 1
ATOM 757 O O . PHE A 1 98 ? 4.201 0.457 9.970 1.00 97.88 98 PHE A O 1
ATOM 764 N N . GLN A 1 99 ? 4.880 1.075 12.015 1.00 97.94 99 GLN A N 1
ATOM 765 C CA . GLN A 1 99 ? 5.709 2.186 11.535 1.00 97.94 99 GLN A CA 1
ATOM 766 C C . GLN A 1 99 ? 6.838 1.700 10.622 1.00 97.94 99 GLN A C 1
ATOM 768 O O . GLN A 1 99 ? 7.084 2.293 9.572 1.00 97.94 99 GLN A O 1
ATOM 773 N N . LYS A 1 100 ? 7.483 0.583 10.977 1.00 97.94 100 LYS A N 1
ATOM 774 C CA . LYS A 1 100 ? 8.503 -0.048 10.136 1.00 97.94 100 LYS A CA 1
ATOM 775 C C . LYS A 1 100 ? 7.917 -0.512 8.801 1.00 97.94 100 LYS A C 1
ATOM 777 O O . LYS A 1 100 ? 8.457 -0.160 7.755 1.00 97.94 100 LYS A O 1
ATOM 782 N N . GLN A 1 101 ? 6.803 -1.243 8.835 1.00 98.25 101 GLN A N 1
ATOM 783 C CA . GLN A 1 101 ? 6.151 -1.749 7.627 1.00 98.25 101 GLN A CA 1
ATOM 784 C C . GLN A 1 101 ? 5.652 -0.608 6.732 1.00 98.25 101 GLN A C 1
ATOM 786 O O . GLN A 1 101 ? 5.764 -0.667 5.509 1.00 98.25 101 GLN A O 1
ATOM 791 N N . LEU A 1 102 ? 5.133 0.461 7.337 1.00 98.38 102 LEU A N 1
ATOM 792 C CA . LEU A 1 102 ? 4.694 1.656 6.634 1.00 98.38 102 LEU A CA 1
ATOM 793 C C . LEU A 1 102 ? 5.866 2.319 5.900 1.00 98.38 102 LEU A C 1
ATOM 795 O O . LEU A 1 102 ? 5.728 2.653 4.724 1.00 98.38 102 LEU A O 1
ATOM 799 N N . GLN A 1 103 ? 7.016 2.472 6.560 1.00 98.06 103 GLN A N 1
ATOM 800 C CA . GLN A 1 103 ? 8.211 3.024 5.925 1.00 98.06 103 GLN A CA 1
ATOM 801 C C . GLN A 1 103 ? 8.677 2.148 4.753 1.00 98.06 103 GLN A C 1
ATOM 803 O O . GLN A 1 103 ? 8.900 2.661 3.660 1.00 98.06 103 GLN A O 1
ATOM 808 N N . GLN A 1 104 ? 8.741 0.826 4.941 1.00 98.19 104 GLN A N 1
ATOM 809 C CA . GLN A 1 104 ? 9.140 -0.115 3.888 1.00 98.19 104 GLN A CA 1
ATOM 810 C C . GLN A 1 104 ? 8.204 -0.053 2.672 1.00 98.19 104 GLN A C 1
ATOM 812 O O . GLN A 1 104 ? 8.673 0.025 1.534 1.00 98.19 104 GLN A O 1
ATOM 817 N N . ALA A 1 105 ? 6.888 -0.011 2.899 1.00 98.00 105 ALA A N 1
ATOM 818 C CA . ALA A 1 105 ? 5.896 0.139 1.838 1.00 98.00 105 ALA A CA 1
ATOM 819 C C . ALA A 1 105 ? 6.089 1.445 1.054 1.00 98.00 105 ALA A C 1
ATOM 821 O O . ALA A 1 105 ? 6.116 1.435 -0.181 1.00 98.00 105 ALA A O 1
ATOM 822 N N . VAL A 1 106 ? 6.281 2.563 1.761 1.00 97.38 106 VAL A N 1
ATOM 823 C CA . VAL A 1 106 ? 6.540 3.879 1.157 1.00 97.38 106 VAL A CA 1
ATOM 824 C C . VAL A 1 106 ? 7.822 3.866 0.328 1.00 97.38 106 VAL A C 1
ATOM 826 O O . VAL A 1 106 ? 7.811 4.348 -0.809 1.00 97.38 106 VAL A O 1
ATOM 829 N N . ASP A 1 107 ? 8.904 3.294 0.852 1.00 97.00 107 ASP A N 1
ATOM 830 C CA . ASP A 1 107 ? 10.204 3.257 0.183 1.00 97.00 107 ASP A CA 1
ATOM 831 C C . ASP A 1 107 ? 10.139 2.441 -1.111 1.00 97.00 107 ASP A C 1
ATOM 833 O O . ASP A 1 107 ? 10.547 2.923 -2.173 1.00 97.00 107 ASP A O 1
ATOM 837 N N . ARG A 1 108 ? 9.568 1.227 -1.066 1.00 97.81 108 ARG A N 1
ATOM 838 C CA . ARG A 1 108 ? 9.460 0.367 -2.256 1.00 97.81 108 ARG A CA 1
ATOM 839 C C . ARG A 1 108 ? 8.530 0.945 -3.309 1.00 97.81 108 ARG A C 1
ATOM 841 O O . ARG A 1 108 ? 8.877 0.940 -4.489 1.00 97.81 108 ARG A O 1
ATOM 848 N N . ARG A 1 109 ? 7.387 1.505 -2.904 1.00 95.50 109 ARG A N 1
ATOM 849 C CA . ARG A 1 109 ? 6.484 2.194 -3.834 1.00 95.50 109 ARG A CA 1
ATOM 850 C C . ARG A 1 109 ? 7.172 3.384 -4.478 1.00 95.50 109 ARG A C 1
ATOM 852 O O . ARG A 1 109 ? 7.069 3.539 -5.692 1.00 95.50 109 ARG A O 1
ATOM 859 N N . THR A 1 110 ? 7.875 4.205 -3.700 1.00 93.94 110 THR A N 1
ATOM 860 C CA . THR A 1 110 ? 8.596 5.367 -4.234 1.00 93.94 110 THR A CA 1
ATOM 861 C C . THR A 1 110 ? 9.635 4.916 -5.254 1.00 93.94 110 THR A C 1
ATOM 863 O O . THR A 1 110 ? 9.577 5.372 -6.392 1.00 93.94 110 THR A O 1
ATOM 866 N N . ALA A 1 111 ? 10.484 3.943 -4.904 1.00 95.38 111 ALA A N 1
ATOM 867 C CA . ALA A 1 111 ? 11.492 3.386 -5.805 1.00 95.38 111 ALA A CA 1
ATOM 868 C C . ALA A 1 111 ? 10.888 2.858 -7.117 1.00 95.38 111 ALA A C 1
ATOM 870 O O . ALA A 1 111 ? 11.406 3.148 -8.196 1.00 95.38 111 ALA A O 1
ATOM 871 N N . PHE A 1 112 ? 9.768 2.133 -7.039 1.00 95.94 112 PHE A N 1
ATOM 872 C CA . PHE A 1 112 ? 9.043 1.669 -8.218 1.00 95.94 112 PHE A CA 1
ATOM 873 C C . PHE A 1 112 ? 8.554 2.834 -9.087 1.00 95.94 112 PHE A C 1
ATOM 875 O O . PHE A 1 112 ? 8.845 2.882 -10.280 1.00 95.94 112 PHE A O 1
ATOM 882 N N . THR A 1 113 ? 7.850 3.805 -8.505 1.00 92.62 113 THR A N 1
ATOM 883 C CA . THR A 1 113 ? 7.287 4.919 -9.283 1.00 92.62 113 THR A CA 1
ATOM 884 C C . THR A 1 113 ? 8.352 5.856 -9.850 1.00 92.62 113 THR A C 1
ATOM 886 O O . THR A 1 113 ? 8.195 6.342 -10.970 1.00 92.62 113 THR A O 1
ATOM 889 N N . THR A 1 114 ? 9.460 6.061 -9.133 1.00 91.62 114 THR A N 1
ATOM 890 C CA . THR A 1 114 ? 10.631 6.802 -9.620 1.00 91.62 114 THR A CA 1
ATOM 891 C C . THR A 1 114 ? 11.238 6.097 -10.823 1.00 91.62 114 THR A C 1
ATOM 893 O O . THR A 1 114 ? 11.411 6.717 -11.867 1.00 91.62 114 THR A O 1
ATOM 896 N N . TYR A 1 115 ? 11.457 4.782 -10.728 1.00 93.56 115 TYR A N 1
ATOM 897 C CA . TYR A 1 115 ? 11.973 3.997 -11.844 1.00 93.56 115 TYR A CA 1
ATOM 898 C C . TYR A 1 115 ? 11.098 4.118 -13.095 1.00 93.56 115 TYR A C 1
ATOM 900 O O . TYR A 1 115 ? 11.614 4.368 -14.182 1.00 93.56 115 TYR A O 1
ATOM 908 N N . VAL A 1 116 ? 9.775 3.981 -12.965 1.00 91.94 116 VAL A N 1
ATOM 909 C CA . VAL A 1 116 ? 8.892 4.089 -14.136 1.00 91.94 116 VAL A CA 1
ATOM 910 C C . VAL A 1 116 ? 8.901 5.504 -14.715 1.00 91.94 116 VAL A C 1
ATOM 912 O O . VAL A 1 116 ? 8.982 5.666 -15.932 1.00 91.94 116 VAL A O 1
ATOM 915 N N . SER A 1 117 ? 8.880 6.528 -13.864 1.00 88.31 117 SER A N 1
ATOM 916 C CA . SER A 1 117 ? 8.918 7.922 -14.320 1.00 88.31 117 SER A CA 1
ATOM 917 C C . SER A 1 117 ? 10.200 8.232 -15.093 1.00 88.31 117 SER A C 1
ATOM 919 O O . SER A 1 117 ? 10.142 8.770 -16.195 1.00 88.31 117 SER A O 1
ATOM 921 N N . GLU A 1 118 ? 11.352 7.846 -14.549 1.00 89.00 118 GLU A N 1
ATOM 922 C CA . GLU A 1 118 ? 12.657 8.236 -15.088 1.00 89.00 118 GLU A CA 1
ATOM 923 C C . GLU A 1 118 ? 13.141 7.320 -16.217 1.00 89.00 118 GLU A C 1
ATOM 925 O O . GLU A 1 118 ? 13.717 7.790 -17.192 1.00 89.00 118 GLU A O 1
ATOM 930 N N . GLN A 1 119 ? 12.919 6.008 -16.104 1.00 90.50 119 GLN A N 1
ATOM 931 C CA . GLN A 1 119 ? 13.567 5.015 -16.973 1.00 90.50 119 GLN A CA 1
ATOM 932 C C . GLN A 1 119 ? 12.643 4.449 -18.054 1.00 90.50 119 GLN A C 1
ATOM 934 O O . GLN A 1 119 ? 13.128 3.961 -19.084 1.00 90.50 119 GLN A O 1
ATOM 939 N N . ILE A 1 120 ? 11.327 4.483 -17.823 1.00 87.31 120 ILE A N 1
ATOM 940 C CA . ILE A 1 120 ? 10.325 3.938 -18.747 1.00 87.31 120 ILE A CA 1
ATOM 941 C C . ILE A 1 120 ? 9.691 5.050 -19.569 1.00 87.31 120 ILE A C 1
ATOM 943 O O . ILE A 1 120 ? 9.632 4.937 -20.789 1.00 87.31 120 ILE A O 1
ATOM 947 N N . VAL A 1 121 ? 9.227 6.118 -18.917 1.00 83.31 121 VAL A N 1
ATOM 948 C CA . VAL A 1 121 ? 8.584 7.232 -19.624 1.00 83.31 121 VAL A CA 1
ATOM 949 C C . VAL A 1 121 ? 9.611 8.228 -20.157 1.00 83.31 121 VAL A C 1
ATOM 951 O O . VAL A 1 121 ? 9.496 8.640 -21.313 1.00 83.31 121 VAL A O 1
ATOM 954 N N . GLY A 1 122 ? 10.631 8.552 -19.358 1.00 69.81 122 GLY A N 1
ATOM 955 C CA . GLY A 1 122 ? 11.704 9.464 -19.751 1.00 69.81 122 GLY A CA 1
ATOM 956 C C . GLY A 1 122 ? 11.232 10.907 -19.971 1.00 69.81 122 GLY A C 1
ATOM 957 O O . GLY A 1 122 ? 10.118 11.289 -19.607 1.00 69.81 122 GLY A O 1
ATOM 958 N N . ASP A 1 123 ? 12.102 11.719 -20.572 1.00 58.41 123 ASP A N 1
ATOM 959 C CA . ASP A 1 123 ? 11.911 13.167 -20.729 1.00 58.41 123 ASP A CA 1
ATOM 960 C C . ASP A 1 123 ? 11.143 13.600 -21.991 1.00 58.41 123 ASP A C 1
ATOM 962 O O . ASP A 1 123 ? 11.024 14.802 -22.223 1.00 58.41 123 ASP A O 1
ATOM 966 N N . GLU A 1 124 ? 10.594 12.680 -22.796 1.00 54.50 124 GLU A N 1
ATOM 967 C CA . GLU A 1 124 ? 9.902 13.063 -24.037 1.00 54.50 124 GLU A CA 1
ATOM 968 C C . GLU A 1 124 ? 8.721 14.015 -23.764 1.00 54.50 124 GLU A C 1
ATOM 970 O O . GLU A 1 124 ? 7.759 13.684 -23.053 1.00 54.50 124 GLU A O 1
ATOM 975 N N . GLU A 1 125 ? 8.813 15.222 -24.337 1.00 42.78 125 GLU A N 1
ATOM 976 C CA . GLU A 1 125 ? 7.791 16.264 -24.255 1.00 42.78 125 GLU A CA 1
ATOM 977 C C . GLU A 1 125 ? 6.438 15.702 -24.719 1.00 42.78 125 GLU A C 1
ATOM 979 O O . GLU A 1 125 ? 6.291 15.194 -25.827 1.00 42.78 125 GLU A O 1
ATOM 984 N N . GLY A 1 126 ? 5.446 15.736 -23.823 1.00 52.88 126 GLY A N 1
ATOM 985 C CA . GLY A 1 126 ? 4.110 15.163 -24.028 1.00 52.88 126 GLY A CA 1
ATOM 986 C C . GLY A 1 126 ? 3.824 13.900 -23.207 1.00 52.88 126 GLY A C 1
ATOM 987 O O . GLY A 1 126 ? 2.684 13.703 -22.789 1.00 52.88 126 GLY A O 1
ATOM 988 N N . ARG A 1 127 ? 4.838 13.088 -22.866 1.00 54.53 127 ARG A N 1
ATOM 989 C CA . ARG A 1 127 ? 4.645 11.852 -22.077 1.00 54.53 127 ARG A CA 1
ATOM 990 C C . ARG A 1 127 ? 4.720 12.086 -20.558 1.00 54.53 127 ARG A C 1
ATOM 992 O O . ARG A 1 127 ? 4.079 11.364 -19.795 1.00 54.53 127 ARG A O 1
ATOM 999 N N . LYS A 1 128 ? 5.376 13.172 -20.115 1.00 48.78 128 LYS A N 1
ATOM 1000 C CA . LYS A 1 128 ? 5.407 13.627 -18.704 1.00 48.78 128 LYS A CA 1
ATOM 1001 C C . LYS A 1 128 ? 4.015 13.812 -18.086 1.00 48.78 128 LYS A C 1
ATOM 1003 O O . LYS A 1 128 ? 3.818 13.440 -16.932 1.00 48.78 128 LYS A O 1
ATOM 1008 N N . GLY A 1 129 ? 3.033 14.305 -18.847 1.00 47.44 129 GLY A N 1
ATOM 1009 C CA . GLY A 1 129 ? 1.661 14.516 -18.359 1.00 47.44 129 GLY A CA 1
ATOM 1010 C C . GLY A 1 129 ? 0.925 13.233 -17.944 1.00 47.44 129 GLY A C 1
ATOM 1011 O O . GLY A 1 129 ? -0.012 13.298 -17.154 1.00 47.44 129 GLY A O 1
ATOM 1012 N N . ALA A 1 130 ? 1.371 12.060 -18.412 1.00 50.06 130 ALA A N 1
ATOM 1013 C CA . ALA A 1 130 ? 0.809 10.768 -18.013 1.00 50.06 130 ALA A CA 1
ATOM 1014 C C . ALA A 1 130 ? 1.320 10.277 -16.641 1.00 50.06 130 ALA A C 1
ATOM 1016 O O . ALA A 1 130 ? 0.736 9.364 -16.062 1.00 50.06 130 ALA A O 1
ATOM 1017 N N . VAL A 1 131 ? 2.396 10.879 -16.112 1.00 55.38 131 VAL A N 1
ATOM 1018 C CA . VAL A 1 131 ? 3.106 10.419 -14.900 1.00 55.38 131 VAL A CA 1
ATOM 1019 C C . VAL A 1 131 ? 3.156 11.479 -13.794 1.00 55.38 131 VAL A C 1
ATOM 1021 O O . VAL A 1 131 ? 3.558 11.206 -12.662 1.00 55.38 131 VAL A O 1
ATOM 1024 N N . THR A 1 132 ? 2.704 12.704 -14.074 1.00 49.81 132 THR A N 1
ATOM 1025 C CA . THR A 1 132 ? 2.605 13.782 -13.085 1.00 49.81 132 THR A CA 1
ATOM 1026 C C . THR A 1 132 ? 1.634 13.397 -11.968 1.00 49.81 132 THR A C 1
ATOM 1028 O O . THR A 1 132 ? 0.418 13.491 -12.122 1.00 49.81 132 THR A O 1
ATOM 1031 N N . GLY A 1 133 ? 2.159 12.946 -10.827 1.00 56.62 133 GLY A N 1
ATOM 1032 C CA . GLY A 1 133 ? 1.325 12.626 -9.666 1.00 56.62 133 GLY A CA 1
ATOM 1033 C C . GLY A 1 133 ? 1.912 11.676 -8.625 1.00 56.62 133 GLY A C 1
ATOM 1034 O O . GLY A 1 133 ? 1.187 11.322 -7.691 1.00 56.62 133 GLY A O 1
ATOM 1035 N N . ALA A 1 134 ? 3.173 11.242 -8.748 1.00 64.62 134 ALA A N 1
ATOM 1036 C CA . ALA A 1 134 ? 3.829 10.502 -7.674 1.00 64.62 134 ALA A CA 1
ATOM 1037 C C . ALA A 1 134 ? 3.980 11.406 -6.439 1.00 64.62 134 ALA A C 1
ATOM 1039 O O . ALA A 1 134 ? 4.687 12.411 -6.471 1.00 64.62 134 ALA A O 1
ATOM 1040 N N . ALA A 1 135 ? 3.296 11.056 -5.347 1.00 74.19 135 ALA A N 1
ATOM 1041 C CA . ALA A 1 135 ? 3.556 11.675 -4.057 1.00 74.19 135 ALA A CA 1
ATOM 1042 C C . ALA A 1 135 ? 5.012 11.410 -3.647 1.00 74.19 135 ALA A C 1
ATOM 1044 O O . ALA A 1 135 ? 5.539 10.323 -3.889 1.00 74.19 135 ALA A O 1
ATOM 1045 N N . THR A 1 136 ? 5.649 12.387 -3.000 1.00 84.25 136 THR A N 1
ATOM 1046 C CA . THR A 1 136 ? 6.957 12.162 -2.373 1.00 84.25 136 THR A CA 1
ATOM 1047 C C . THR A 1 136 ? 6.824 11.134 -1.250 1.00 84.25 136 THR A C 1
ATOM 1049 O O . THR A 1 136 ? 5.748 11.000 -0.657 1.00 84.25 136 THR A O 1
ATOM 1052 N N . ALA A 1 137 ? 7.923 10.459 -0.901 1.00 87.19 137 ALA A N 1
ATOM 1053 C CA . ALA A 1 137 ? 7.947 9.513 0.215 1.00 87.19 137 ALA A CA 1
ATOM 1054 C C . ALA A 1 137 ? 7.403 10.142 1.514 1.00 87.19 137 ALA A C 1
ATOM 1056 O O . ALA A 1 137 ? 6.544 9.564 2.174 1.00 87.19 137 ALA A O 1
ATOM 1057 N N . VAL A 1 138 ? 7.810 11.376 1.834 1.00 88.50 138 VAL A N 1
ATOM 1058 C CA . VAL A 1 138 ? 7.362 12.105 3.038 1.00 88.50 138 VAL A CA 1
ATOM 1059 C C . VAL A 1 138 ? 5.855 12.380 3.016 1.00 88.50 138 VAL A C 1
ATOM 1061 O O . VAL A 1 138 ? 5.154 12.171 4.015 1.00 88.50 138 VAL A O 1
ATOM 1064 N N . THR A 1 139 ? 5.329 12.843 1.878 1.00 90.44 139 THR A N 1
ATOM 1065 C CA . THR A 1 139 ? 3.892 13.089 1.720 1.00 90.44 139 THR A CA 1
ATOM 1066 C C . THR A 1 139 ? 3.102 11.789 1.836 1.00 90.44 139 THR A C 1
ATOM 1068 O O . THR A 1 139 ? 2.090 11.752 2.539 1.00 90.44 139 THR A O 1
ATOM 1071 N N . LEU A 1 140 ? 3.574 10.718 1.197 1.00 92.56 140 LEU A N 1
ATOM 1072 C CA . LEU A 1 140 ? 2.919 9.417 1.209 1.00 92.56 140 LEU A CA 1
ATOM 1073 C C . LEU A 1 140 ? 2.899 8.802 2.613 1.00 92.56 140 LEU A C 1
ATOM 1075 O O . LEU A 1 140 ? 1.838 8.387 3.079 1.00 92.56 140 LEU A O 1
ATOM 1079 N N . LEU A 1 141 ? 4.033 8.841 3.316 1.00 95.12 141 LEU A N 1
ATOM 1080 C CA . LEU A 1 141 ? 4.165 8.392 4.702 1.00 95.12 141 LEU A CA 1
ATOM 1081 C C . LEU A 1 141 ? 3.140 9.082 5.608 1.00 95.12 141 LEU A C 1
ATOM 1083 O O . LEU A 1 141 ? 2.396 8.433 6.345 1.00 95.12 141 LEU A O 1
ATOM 1087 N N . THR A 1 142 ? 3.036 10.407 5.488 1.00 94.88 142 THR A N 1
ATOM 1088 C CA . THR A 1 142 ? 2.093 11.212 6.272 1.00 94.88 142 THR A CA 1
ATOM 1089 C C . THR A 1 142 ? 0.637 10.870 5.946 1.00 94.88 142 THR A C 1
ATOM 1091 O O . THR A 1 142 ? -0.195 10.759 6.850 1.00 94.88 142 THR A O 1
ATOM 1094 N N . LEU A 1 143 ? 0.299 10.728 4.661 1.00 95.44 143 LEU A N 1
ATOM 1095 C CA . LEU A 1 143 ? -1.064 10.424 4.218 1.00 95.44 143 LEU A CA 1
ATOM 1096 C C . LEU A 1 143 ? -1.518 9.040 4.688 1.00 95.44 143 LEU A C 1
ATOM 1098 O O . LEU A 1 143 ? -2.612 8.916 5.244 1.00 95.44 143 LEU A O 1
ATOM 1102 N N . LEU A 1 144 ? -0.675 8.025 4.506 1.00 97.25 144 LEU A N 1
ATOM 1103 C CA . LEU A 1 144 ? -0.961 6.652 4.910 1.00 97.25 144 LEU A CA 1
ATOM 1104 C C . LEU A 1 144 ? -1.023 6.510 6.431 1.00 97.25 144 LEU A C 1
ATOM 1106 O O . LEU A 1 144 ? -1.955 5.887 6.940 1.00 97.25 144 LEU A O 1
ATOM 1110 N N . GLY A 1 145 ? -0.107 7.143 7.172 1.00 97.31 145 GLY A N 1
ATOM 1111 C CA . GLY A 1 145 ? -0.144 7.155 8.635 1.00 97.31 145 GLY A CA 1
ATOM 1112 C C . GLY A 1 145 ? -1.444 7.763 9.174 1.00 97.31 145 GLY A C 1
ATOM 1113 O O . GLY A 1 145 ? -2.116 7.162 10.015 1.00 97.31 145 GLY A O 1
ATOM 1114 N N . LYS A 1 146 ? -1.869 8.912 8.625 1.00 97.50 146 LYS A N 1
ATOM 1115 C CA . LYS A 1 146 ? -3.148 9.550 8.989 1.00 97.50 146 LYS A CA 1
ATOM 1116 C C . LYS A 1 146 ? -4.353 8.677 8.642 1.00 97.50 146 LYS A C 1
ATOM 1118 O O . LYS A 1 146 ? -5.238 8.522 9.480 1.00 97.50 146 LYS A O 1
ATOM 1123 N N . ALA A 1 147 ? -4.388 8.099 7.441 1.00 97.62 147 ALA A N 1
ATOM 1124 C CA . ALA A 1 147 ? -5.471 7.210 7.023 1.00 97.62 147 ALA A CA 1
ATOM 1125 C C . ALA A 1 147 ? -5.592 5.996 7.958 1.00 97.62 147 ALA A C 1
ATOM 1127 O O . ALA A 1 147 ? -6.685 5.677 8.422 1.00 97.62 147 ALA A O 1
ATOM 1128 N N . SER A 1 148 ? -4.463 5.382 8.306 1.00 97.75 148 SER A N 1
ATOM 1129 C CA . SER A 1 148 ? -4.406 4.214 9.190 1.00 97.75 148 SER A CA 1
ATOM 1130 C C . SER A 1 148 ? -4.909 4.538 10.595 1.00 97.75 148 SER A C 1
ATOM 1132 O O . SER A 1 148 ? -5.709 3.790 11.155 1.00 97.75 148 SER A O 1
ATOM 1134 N N . LEU A 1 149 ? -4.525 5.696 11.143 1.00 97.75 149 LEU A N 1
ATOM 1135 C CA . LEU A 1 149 ? -5.036 6.167 12.431 1.00 97.75 149 LEU A CA 1
ATOM 1136 C C . LEU A 1 149 ? -6.552 6.416 12.389 1.00 97.75 149 LEU A C 1
ATOM 1138 O O . LEU A 1 149 ? -7.259 6.072 13.335 1.00 97.75 149 LEU A O 1
ATOM 1142 N N . THR A 1 150 ? -7.069 6.999 11.305 1.00 97.94 150 THR A N 1
ATOM 1143 C CA . THR A 1 150 ? -8.515 7.191 11.121 1.00 97.94 150 THR A CA 1
ATOM 1144 C C . THR A 1 150 ? -9.258 5.856 11.061 1.00 97.94 150 THR A C 1
ATOM 1146 O O . THR A 1 150 ? -10.280 5.712 11.728 1.00 97.94 150 THR A O 1
ATOM 1149 N N . ILE A 1 151 ? -8.731 4.870 10.330 1.00 97.94 151 ILE A N 1
ATOM 1150 C CA . ILE A 1 151 ? -9.308 3.519 10.252 1.00 97.94 151 ILE A CA 1
ATOM 1151 C C . ILE A 1 151 ? -9.313 2.854 11.634 1.00 97.94 151 ILE A C 1
ATOM 1153 O O . ILE A 1 151 ? -10.327 2.285 12.029 1.00 97.94 151 ILE A O 1
ATOM 1157 N N . TRP A 1 152 ? -8.226 2.976 12.401 1.00 98.06 152 TRP A N 1
ATOM 1158 C CA . TRP A 1 152 ? -8.159 2.451 13.767 1.00 98.06 152 TRP A CA 1
ATOM 1159 C C . TRP A 1 152 ? -9.193 3.087 14.699 1.00 98.06 152 TRP A C 1
ATOM 1161 O O . TRP A 1 152 ? -9.908 2.366 15.398 1.00 98.06 152 TRP A O 1
ATOM 1171 N N . LYS A 1 153 ? -9.331 4.420 14.674 1.00 97.06 153 LYS A N 1
ATOM 1172 C CA . LYS A 1 153 ? -10.335 5.130 15.485 1.00 97.06 153 LYS A CA 1
ATOM 1173 C C . LYS A 1 153 ? -11.748 4.646 15.173 1.00 97.06 153 LYS A C 1
ATOM 1175 O O . LYS A 1 153 ? -12.494 4.351 16.103 1.00 97.06 153 LYS A O 1
ATOM 1180 N N . GLU A 1 154 ? -12.080 4.510 13.891 1.00 95.88 154 GLU A N 1
ATOM 1181 C CA . GLU A 1 154 ? -13.378 3.990 13.453 1.00 95.88 154 GLU A CA 1
ATOM 1182 C C . GLU A 1 154 ? -13.593 2.555 13.951 1.00 95.88 154 GLU A C 1
ATOM 1184 O O . GLU A 1 154 ? -14.581 2.258 14.622 1.00 95.88 154 GLU A O 1
ATOM 1189 N N . PHE A 1 155 ? -12.622 1.670 13.710 1.00 96.94 155 PHE A N 1
ATOM 1190 C CA . PHE A 1 155 ? -12.691 0.253 14.073 1.00 96.94 155 PHE A CA 1
ATOM 1191 C C . PHE A 1 155 ? -12.964 0.020 15.566 1.00 96.94 155 PHE A C 1
ATOM 1193 O O . PHE A 1 155 ? -13.682 -0.910 15.939 1.00 96.94 155 PHE A O 1
ATOM 1200 N N . ARG A 1 156 ? -12.419 0.876 16.439 1.00 96.25 156 ARG A N 1
ATOM 1201 C CA . ARG A 1 156 ? -12.623 0.802 17.896 1.00 96.25 156 ARG A CA 1
ATOM 1202 C C . ARG A 1 156 ? -14.038 1.164 18.336 1.00 96.25 156 ARG A C 1
ATOM 1204 O O . ARG A 1 156 ? -14.450 0.745 19.413 1.00 96.25 156 ARG A O 1
ATOM 1211 N N . GLN A 1 157 ? -14.761 1.940 17.538 1.00 95.12 157 GLN A N 1
ATOM 1212 C CA . GLN A 1 157 ? -16.039 2.524 17.932 1.00 95.12 157 GLN A CA 1
ATOM 1213 C C . GLN A 1 157 ? -17.242 1.776 17.358 1.00 95.12 157 GLN A C 1
ATOM 1215 O O . GLN A 1 157 ? -18.374 2.050 17.760 1.00 95.12 157 GLN A O 1
ATOM 1220 N N . VAL A 1 158 ? -17.041 0.898 16.378 1.00 94.81 158 VAL A N 1
ATOM 1221 C CA . VAL A 1 158 ? -18.120 0.224 15.644 1.00 94.81 158 VAL A CA 1
ATOM 1222 C C . VAL A 1 158 ? -18.450 -1.170 16.188 1.00 94.81 158 VAL A C 1
ATOM 1224 O O . VAL A 1 158 ? -17.681 -1.769 16.940 1.00 94.81 158 VAL A O 1
ATOM 1227 N N . SER A 1 159 ? -19.605 -1.703 15.778 1.00 95.62 159 SER A N 1
ATOM 1228 C CA . SER A 1 159 ? -20.033 -3.072 16.086 1.00 95.62 159 SER A CA 1
ATOM 1229 C C . SER A 1 159 ? -19.137 -4.124 15.428 1.00 95.62 159 SER A C 1
ATOM 1231 O O . SER A 1 159 ? -18.472 -3.859 14.425 1.00 95.62 159 SER A O 1
ATOM 1233 N N . ASP A 1 160 ? -19.165 -5.357 15.936 1.00 96.00 160 ASP A N 1
ATOM 1234 C CA . ASP A 1 160 ? -18.340 -6.444 15.394 1.00 96.00 160 ASP A CA 1
ATOM 1235 C C . ASP A 1 160 ? -18.689 -6.799 13.943 1.00 96.00 160 ASP A C 1
ATOM 1237 O O . ASP A 1 160 ? -17.801 -7.116 13.150 1.00 96.00 160 ASP A O 1
ATOM 1241 N N . THR A 1 161 ? -19.959 -6.666 13.550 1.00 96.62 161 THR A N 1
ATOM 1242 C CA . THR A 1 161 ? -20.379 -6.798 12.146 1.00 96.62 161 THR A CA 1
ATOM 1243 C C . THR A 1 161 ? -19.674 -5.772 11.260 1.00 96.62 161 THR A C 1
ATOM 1245 O O . THR A 1 161 ? -19.138 -6.120 10.207 1.00 96.62 161 THR A O 1
ATOM 1248 N N . ARG A 1 162 ? -19.609 -4.508 11.695 1.00 95.69 162 ARG A N 1
ATOM 1249 C CA . ARG A 1 162 ? -18.921 -3.454 10.943 1.00 95.69 162 ARG A CA 1
ATOM 1250 C C . ARG A 1 162 ? -17.403 -3.623 10.984 1.00 95.69 162 ARG A C 1
ATOM 1252 O O . ARG A 1 162 ? -16.768 -3.395 9.963 1.00 95.69 162 ARG A O 1
ATOM 1259 N N . LYS A 1 163 ? -16.820 -4.097 12.090 1.00 97.62 163 LYS A N 1
ATOM 1260 C CA . LYS A 1 163 ? -15.392 -4.462 12.149 1.00 97.62 163 LYS A CA 1
ATOM 1261 C C . LYS A 1 163 ? -15.036 -5.500 11.088 1.00 97.62 163 LYS A C 1
ATOM 1263 O O . LYS A 1 163 ? -14.084 -5.293 10.344 1.00 97.62 163 LYS A O 1
ATOM 1268 N N . LYS A 1 164 ? -15.827 -6.572 10.959 1.00 97.69 164 LYS A N 1
ATOM 1269 C CA . LYS A 1 164 ? -15.638 -7.579 9.899 1.00 97.69 164 LYS A CA 1
ATOM 1270 C C . LYS A 1 164 ? -15.699 -6.943 8.510 1.00 97.69 164 LYS A C 1
ATOM 1272 O O . LYS A 1 164 ? -14.811 -7.185 7.701 1.00 97.69 164 LYS A O 1
ATOM 1277 N N . ALA A 1 165 ? -16.678 -6.068 8.269 1.00 96.50 165 ALA A N 1
ATOM 1278 C CA . ALA A 1 165 ? -16.782 -5.344 7.005 1.00 96.50 165 ALA A CA 1
ATOM 1279 C C . ALA A 1 165 ? -15.554 -4.456 6.723 1.00 96.50 165 ALA A C 1
ATOM 1281 O O . ALA A 1 165 ? -15.087 -4.427 5.589 1.00 96.50 165 ALA A O 1
ATOM 1282 N N . ILE A 1 166 ? -14.997 -3.776 7.733 1.00 97.50 166 ILE A N 1
ATOM 1283 C CA . ILE A 1 166 ? -13.762 -2.986 7.595 1.00 97.50 166 ILE A CA 1
ATOM 1284 C C . ILE A 1 166 ? -12.582 -3.889 7.213 1.00 97.50 166 ILE A C 1
ATOM 1286 O O . ILE A 1 166 ? -11.849 -3.557 6.287 1.00 97.50 166 ILE A O 1
ATOM 1290 N N . LEU A 1 167 ? -12.411 -5.043 7.868 1.00 98.19 167 LEU A N 1
ATOM 1291 C CA . LEU A 1 167 ? -11.328 -5.980 7.536 1.00 98.19 167 LEU A CA 1
ATOM 1292 C C . LEU A 1 167 ? -11.446 -6.494 6.094 1.00 98.19 167 LEU A C 1
ATOM 1294 O O . LEU A 1 167 ? -10.455 -6.504 5.369 1.00 98.19 167 LEU A O 1
ATOM 1298 N N . THR A 1 168 ? -12.657 -6.839 5.649 1.00 97.88 168 THR A N 1
ATOM 1299 C CA . THR A 1 168 ? -12.912 -7.228 4.254 1.00 97.88 168 THR A CA 1
ATOM 1300 C C . THR A 1 168 ? -12.638 -6.079 3.282 1.00 97.88 168 THR A C 1
ATOM 1302 O O . THR A 1 168 ? -12.044 -6.296 2.229 1.00 97.88 168 THR A O 1
ATOM 1305 N N . GLN A 1 169 ? -13.030 -4.849 3.628 1.00 97.25 169 GLN A N 1
ATOM 1306 C CA . GLN A 1 169 ? -12.724 -3.670 2.815 1.00 97.25 169 GLN A CA 1
ATOM 1307 C C . GLN A 1 169 ? -11.219 -3.419 2.698 1.00 97.25 169 GLN A C 1
ATOM 1309 O O . GLN A 1 169 ? -10.776 -2.956 1.657 1.00 97.25 169 GLN A O 1
ATOM 1314 N N . LEU A 1 170 ? -10.427 -3.727 3.725 1.00 98.06 170 LEU A N 1
ATOM 1315 C CA . LEU A 1 170 ? -8.969 -3.635 3.647 1.00 98.06 170 LEU A CA 1
ATOM 1316 C C . LEU A 1 170 ? -8.379 -4.716 2.733 1.00 98.06 170 LEU A C 1
ATOM 1318 O O . LEU A 1 170 ? -7.494 -4.417 1.937 1.00 98.06 170 LEU A O 1
ATOM 1322 N N . ASP A 1 171 ? -8.895 -5.946 2.785 1.00 97.88 171 ASP A N 1
ATOM 1323 C CA . ASP A 1 171 ? -8.421 -7.039 1.925 1.00 97.88 171 ASP A CA 1
ATOM 1324 C C . ASP A 1 171 ? -8.594 -6.742 0.435 1.00 97.88 171 ASP A C 1
ATOM 1326 O O . ASP A 1 171 ? -7.697 -7.024 -0.360 1.00 97.88 171 ASP A O 1
ATOM 1330 N N . VAL A 1 172 ? -9.705 -6.111 0.048 1.00 97.19 172 VAL A N 1
ATOM 1331 C CA . VAL A 1 172 ? -9.935 -5.744 -1.357 1.00 97.19 172 VAL A CA 1
ATOM 1332 C C . VAL A 1 172 ? -9.040 -4.604 -1.841 1.00 97.19 172 VAL A C 1
ATOM 1334 O O . VAL A 1 172 ? -9.129 -4.261 -3.014 1.00 97.19 172 VAL A O 1
ATOM 1337 N N . LEU A 1 173 ? -8.211 -3.992 -0.987 1.00 98.06 173 LEU A N 1
ATOM 1338 C CA . LEU A 1 173 ? -7.262 -2.930 -1.358 1.00 98.06 173 LEU A CA 1
ATOM 1339 C C . LEU A 1 173 ? -5.862 -3.458 -1.667 1.00 98.06 173 LEU A C 1
ATOM 1341 O O . LEU A 1 173 ? -5.010 -2.676 -2.094 1.00 98.06 173 LEU A O 1
ATOM 1345 N N . LYS A 1 174 ? -5.631 -4.762 -1.496 1.00 98.25 174 LYS A N 1
ATOM 1346 C CA . LYS A 1 174 ? -4.403 -5.406 -1.958 1.00 98.25 174 LYS A CA 1
ATOM 1347 C C . LYS A 1 174 ? -4.243 -5.246 -3.460 1.00 98.25 174 LYS A C 1
ATOM 1349 O O . LYS A 1 174 ? -5.227 -5.154 -4.207 1.00 98.25 174 LYS A O 1
ATOM 1354 N N . TRP A 1 175 ? -2.993 -5.166 -3.889 1.00 98.06 175 TRP A N 1
ATOM 1355 C CA . TRP A 1 175 ? -2.694 -4.905 -5.290 1.00 98.06 175 TRP A CA 1
ATOM 1356 C C . TRP A 1 175 ? -2.836 -6.185 -6.106 1.00 98.06 175 TRP A C 1
ATOM 1358 O O . TRP A 1 175 ? -2.639 -7.299 -5.606 1.00 98.06 175 TRP A O 1
ATOM 1368 N N . ARG A 1 176 ? -3.171 -6.025 -7.383 1.00 98.25 176 ARG A N 1
ATOM 1369 C CA . ARG A 1 176 ? -3.261 -7.134 -8.339 1.00 98.25 176 ARG A CA 1
ATOM 1370 C C . ARG A 1 176 ? -1.881 -7.686 -8.688 1.00 98.25 176 ARG A C 1
ATOM 1372 O O . ARG A 1 176 ? -0.860 -7.039 -8.470 1.00 98.25 176 ARG A O 1
ATOM 1379 N N . ALA A 1 177 ? -1.809 -8.905 -9.210 1.00 97.81 177 ALA A N 1
ATOM 1380 C CA . ALA A 1 177 ? -0.540 -9.407 -9.726 1.00 97.81 177 ALA A CA 1
ATOM 1381 C C . ALA A 1 177 ? -0.164 -8.674 -11.026 1.00 97.81 177 ALA A C 1
ATOM 1383 O O . ALA A 1 177 ? -1.029 -8.265 -11.799 1.00 97.81 177 ALA A O 1
ATOM 1384 N N . PHE A 1 178 ? 1.138 -8.541 -11.303 1.00 97.25 178 PHE A N 1
ATOM 1385 C CA . PHE A 1 178 ? 1.637 -7.769 -12.453 1.00 97.25 178 PHE A CA 1
ATOM 1386 C C . PHE A 1 178 ? 1.008 -8.193 -13.794 1.00 97.25 178 PHE A C 1
ATOM 1388 O O . PHE A 1 178 ? 0.673 -7.354 -14.627 1.00 97.25 178 PHE A O 1
ATOM 1395 N N . HIS A 1 179 ? 0.832 -9.502 -13.997 1.00 95.69 179 HIS A N 1
ATOM 1396 C CA . HIS A 1 179 ? 0.284 -10.075 -15.229 1.00 95.69 179 HIS A CA 1
ATOM 1397 C C . HIS A 1 179 ? -1.241 -9.923 -15.356 1.00 95.69 179 HIS A C 1
ATOM 1399 O O . HIS A 1 179 ? -1.781 -10.099 -16.444 1.00 95.69 179 HIS A O 1
ATOM 1405 N N . GLU A 1 180 ? -1.942 -9.600 -14.268 1.00 97.25 180 GLU A N 1
ATOM 1406 C CA . GLU A 1 180 ? -3.392 -9.373 -14.279 1.00 97.25 180 GLU A CA 1
ATOM 1407 C C . GLU A 1 180 ? -3.742 -7.945 -14.716 1.00 97.25 180 GLU A C 1
ATOM 1409 O O . GLU A 1 180 ? -4.895 -7.651 -15.049 1.00 97.25 180 GLU A O 1
ATOM 1414 N N . ILE A 1 181 ? -2.765 -7.039 -14.685 1.00 96.94 181 ILE A N 1
ATOM 1415 C CA . ILE A 1 181 ? -2.944 -5.634 -15.027 1.00 96.94 181 ILE A CA 1
ATOM 1416 C C . ILE A 1 181 ? -2.717 -5.475 -16.533 1.00 96.94 181 ILE A C 1
ATOM 1418 O O . ILE A 1 181 ? -1.622 -5.764 -17.014 1.00 96.94 181 ILE A O 1
ATOM 1422 N N . PRO A 1 182 ? -3.723 -5.026 -17.301 1.00 93.12 182 PRO A N 1
ATOM 1423 C CA . PRO A 1 182 ? -3.556 -4.804 -18.729 1.00 93.12 182 PRO A CA 1
ATOM 1424 C C . PRO A 1 182 ? -2.707 -3.555 -19.000 1.00 93.12 182 PRO A C 1
ATOM 1426 O O . PRO A 1 182 ? -2.634 -2.638 -18.177 1.00 93.12 182 PRO A O 1
ATOM 1429 N N . GLY A 1 183 ? -2.113 -3.490 -20.193 1.00 87.75 183 GLY A N 1
ATOM 1430 C CA . GLY A 1 183 ? -1.507 -2.258 -20.698 1.00 87.75 183 GLY A CA 1
ATOM 1431 C C . GLY A 1 183 ? -2.534 -1.145 -20.907 1.00 87.75 183 GLY A C 1
ATOM 1432 O O . GLY A 1 183 ? -3.735 -1.410 -21.032 1.00 87.75 183 GLY A O 1
ATOM 1433 N N . ALA A 1 184 ? -2.051 0.094 -20.932 1.00 77.62 184 ALA A N 1
ATOM 1434 C CA . ALA A 1 184 ? -2.873 1.258 -21.221 1.00 77.62 184 ALA A CA 1
ATOM 1435 C C . ALA A 1 184 ? -3.389 1.142 -22.662 1.00 77.62 184 ALA A C 1
ATOM 1437 O O . ALA A 1 184 ? -2.606 0.847 -23.571 1.00 77.62 184 ALA A O 1
ATOM 1438 N N . ARG A 1 185 ? -4.705 1.299 -22.834 1.00 58.84 185 ARG A N 1
ATOM 1439 C CA . ARG A 1 185 ? -5.372 1.327 -24.141 1.00 58.84 185 ARG A CA 1
ATOM 1440 C C . ARG A 1 185 ? -5.307 2.715 -24.750 1.00 58.84 185 ARG A C 1
ATOM 1442 O O . ARG A 1 185 ? -5.442 3.681 -23.967 1.00 58.84 185 ARG A O 1
#

Radius of gyration: 23.81 Å; chains: 1; bounding box: 87×28×48 Å